Protein AF-A0A6V3JCJ3-F1 (afdb_monomer_lite)

Organism: NCBI:txid91324

InterPro domains:
  IPR029058 Alpha/Beta hydrolase fold [SSF53474] (227-313)

Foldseek 3Di:
DDPPPPPPPPPPPDPPVVVVLVVLVVQCVVPDPVSVVLSVVQVVVVCCCVPPPLVQVADQDFDDDDDLVRLVVLLVLLLVPDPALLVLLQLQKAFPCVVDDDPPPPPPPDRDTDDSLLDALVQSLQQSCCVRRVWGQDPPDPLVCSVVGVDDSVSSVVSQLVSLCSNPVVDVVSHGHHDDRPRMHGNRPSPDPPPDDDDGPVVVVVLVVLVVVVVVVVVVVQWDWDDDDPWTKIKHAAPAPDDADAEEEEAEDPDSFCSVCSVVVVVVCVVVPSRHMYIRIGQPNPPPPPDDDDHDDVVVVLVRVCVVCVVVVHNDHHYDYDDPPSSPPSSNVSD

Structure (mmCIF, N/CA/C/O backbone):
data_AF-A0A6V3JCJ3-F1
#
_entry.id   AF-A0A6V3JCJ3-F1
#
loop_
_atom_site.group_PDB
_atom_site.id
_atom_site.type_symbol
_atom_site.label_atom_id
_atom_site.label_alt_id
_atom_site.label_comp_id
_atom_site.label_asym_id
_atom_site.label_entity_id
_atom_site.label_seq_id
_atom_site.pdbx_PDB_ins_code
_atom_site.Cartn_x
_atom_site.Cartn_y
_atom_site.Cartn_z
_atom_site.occupancy
_atom_site.B_iso_or_equiv
_atom_site.auth_seq_id
_atom_site.auth_comp_id
_atom_site.auth_asym_id
_atom_site.auth_atom_id
_atom_site.pdbx_PDB_model_num
ATOM 1 N N . LEU A 1 1 ? 8.806 4.696 -39.018 1.00 34.97 1 LEU A N 1
ATOM 2 C CA . LEU A 1 1 ? 8.122 5.947 -38.612 1.00 34.97 1 LEU A CA 1
ATOM 3 C C . LEU A 1 1 ? 6.651 5.896 -39.038 1.00 34.97 1 LEU A C 1
ATOM 5 O O . LEU A 1 1 ? 6.299 6.375 -40.103 1.00 34.97 1 LEU A O 1
ATOM 9 N N . ARG A 1 2 ? 5.792 5.256 -38.237 1.00 26.94 2 ARG A N 1
ATOM 10 C CA . ARG A 1 2 ? 4.333 5.443 -38.285 1.00 26.94 2 ARG A CA 1
ATOM 11 C C . ARG A 1 2 ? 3.954 6.018 -36.928 1.00 26.94 2 ARG A C 1
ATOM 13 O O . ARG A 1 2 ? 3.918 5.296 -35.936 1.00 26.94 2 ARG A O 1
ATOM 20 N N . THR A 1 3 ? 3.778 7.329 -36.868 1.00 33.72 3 THR A N 1
ATOM 21 C CA . THR A 1 3 ? 3.211 8.028 -35.715 1.00 33.72 3 THR A CA 1
ATOM 22 C C . THR A 1 3 ? 1.721 7.708 -35.672 1.00 33.72 3 THR A C 1
ATOM 24 O O . THR A 1 3 ? 0.886 8.426 -36.214 1.00 33.72 3 THR A O 1
ATOM 27 N N . GLY A 1 4 ? 1.388 6.556 -35.086 1.00 33.00 4 GLY A N 1
ATOM 28 C CA . GLY A 1 4 ? 0.012 6.211 -34.764 1.00 33.00 4 GLY A CA 1
ATOM 29 C C . GLY A 1 4 ? -0.544 7.266 -33.816 1.00 33.00 4 GLY A C 1
ATOM 30 O O . GLY A 1 4 ? -0.103 7.367 -32.673 1.00 33.00 4 GLY A O 1
ATOM 31 N N . ASN A 1 5 ? -1.477 8.073 -34.320 1.00 33.22 5 ASN A N 1
ATOM 32 C CA . ASN A 1 5 ? -2.308 8.969 -33.531 1.00 33.22 5 ASN A CA 1
ATOM 33 C C . ASN A 1 5 ? -3.108 8.131 -32.529 1.00 33.22 5 ASN A C 1
ATOM 35 O O . ASN A 1 5 ? -4.215 7.680 -32.820 1.00 33.22 5 ASN A O 1
ATOM 39 N N . VAL A 1 6 ? -2.548 7.929 -31.337 1.00 35.03 6 VAL A N 1
ATOM 40 C CA . VAL A 1 6 ? -3.322 7.520 -30.170 1.00 35.03 6 VAL A CA 1
ATOM 41 C C . VAL A 1 6 ? -4.271 8.679 -29.892 1.00 35.03 6 VAL A C 1
ATOM 43 O O . VAL A 1 6 ? -3.875 9.707 -29.337 1.00 35.03 6 VAL A O 1
ATOM 46 N N . LYS A 1 7 ? -5.521 8.550 -30.347 1.00 33.06 7 LYS A N 1
ATOM 47 C CA . LYS A 1 7 ? -6.620 9.409 -29.910 1.00 33.06 7 LYS A CA 1
ATOM 48 C C . LYS A 1 7 ? -6.641 9.322 -28.387 1.00 33.06 7 LYS A C 1
ATOM 50 O O . LYS A 1 7 ? -7.119 8.335 -27.837 1.00 33.06 7 LYS A O 1
ATOM 55 N N . ARG A 1 8 ? -6.114 10.344 -27.702 1.00 34.94 8 ARG A N 1
ATOM 56 C CA . ARG A 1 8 ? -6.437 10.564 -26.292 1.00 34.94 8 ARG A CA 1
ATOM 57 C C . ARG A 1 8 ? -7.950 10.646 -26.244 1.00 34.94 8 ARG A C 1
ATOM 59 O O . ARG A 1 8 ? -8.527 11.597 -26.770 1.00 34.94 8 ARG A O 1
ATOM 66 N N . VAL A 1 9 ? -8.579 9.626 -25.676 1.00 37.00 9 VAL A N 1
ATOM 67 C CA . VAL A 1 9 ? -9.976 9.704 -25.279 1.00 37.00 9 VAL A CA 1
ATOM 68 C C . VAL A 1 9 ? -10.043 10.930 -24.375 1.00 37.00 9 VAL A C 1
ATOM 70 O O . VAL A 1 9 ? -9.367 10.983 -23.345 1.00 37.00 9 VAL A O 1
ATOM 73 N N . GLY A 1 10 ? -10.724 11.977 -24.849 1.00 34.88 10 GLY A N 1
ATOM 74 C CA . GLY A 1 10 ? -10.905 13.204 -24.084 1.00 34.88 10 GLY A CA 1
ATOM 75 C C . GLY A 1 10 ? -11.466 12.858 -22.704 1.00 34.88 10 GLY A C 1
ATOM 76 O O . GLY A 1 10 ? -12.114 11.816 -22.573 1.00 34.88 10 GLY A O 1
ATOM 77 N N . PRO A 1 11 ? -11.196 13.677 -21.671 1.00 36.69 11 PRO A N 1
ATOM 78 C CA . PRO A 1 11 ? -11.687 13.409 -20.327 1.00 36.69 11 PRO A CA 1
ATOM 79 C C . PRO A 1 11 ? -13.178 13.107 -20.420 1.00 36.69 11 PRO A C 1
ATOM 81 O O . PRO A 1 11 ? -13.951 13.955 -20.865 1.00 36.69 11 PRO A O 1
ATOM 84 N N . MET A 1 12 ? -13.552 11.872 -20.071 1.00 37.59 12 MET A N 1
ATOM 85 C CA . MET A 1 12 ? -14.943 11.457 -19.956 1.00 37.59 12 MET A CA 1
ATOM 86 C C . MET A 1 12 ? -15.622 12.542 -19.134 1.00 37.59 12 MET A C 1
ATOM 88 O O . MET A 1 12 ? -15.207 12.786 -17.997 1.00 37.59 12 MET A O 1
ATOM 92 N N . HIS A 1 13 ? -16.549 13.267 -19.763 1.00 43.16 13 HIS A N 1
ATOM 93 C CA . HIS A 1 13 ? -17.197 14.418 -19.163 1.00 43.16 13 HIS A CA 1
ATOM 94 C C . HIS A 1 13 ? -17.680 14.002 -17.777 1.00 43.16 13 HIS A C 1
ATOM 96 O O . HIS A 1 13 ? -18.565 13.157 -17.646 1.00 43.16 13 HIS A O 1
ATOM 102 N N . SER A 1 14 ? -17.052 14.563 -16.740 1.00 47.06 14 SER A N 1
ATOM 103 C CA . SER A 1 14 ? -17.620 14.578 -15.402 1.00 47.06 14 SER A CA 1
ATOM 104 C C . SER A 1 14 ? -19.078 14.953 -15.577 1.00 47.06 14 SER A C 1
ATOM 106 O O . SER A 1 14 ? -19.330 15.985 -16.206 1.00 47.06 14 SER A O 1
ATOM 108 N N . VAL A 1 15 ? -20.001 14.117 -15.093 1.00 48.50 15 VAL A N 1
ATOM 109 C CA . VAL A 1 15 ? -21.431 14.439 -15.070 1.00 48.50 15 VAL A CA 1
ATOM 110 C C . VAL A 1 15 ? -21.521 15.894 -14.613 1.00 48.50 15 VAL A C 1
ATOM 112 O O . VAL A 1 15 ? -21.073 16.185 -13.498 1.00 48.50 15 VAL A O 1
ATOM 115 N N . PRO A 1 16 ? -21.929 16.831 -15.490 1.00 50.38 16 PRO A N 1
ATOM 116 C CA . PRO A 1 16 ? -21.822 18.244 -15.182 1.00 50.38 16 PRO A CA 1
ATOM 117 C C . PRO A 1 16 ? -22.611 18.457 -13.899 1.00 50.38 16 PRO A C 1
ATOM 119 O O . PRO A 1 16 ? -23.708 17.908 -13.774 1.00 50.38 16 PRO A O 1
ATOM 122 N N . GLY A 1 17 ? -22.053 19.195 -12.933 1.00 55.28 17 GLY A N 1
ATOM 123 C CA . GLY A 1 17 ? -22.662 19.391 -11.608 1.00 55.28 17 GLY A CA 1
ATOM 124 C C . GLY A 1 17 ? -24.137 19.822 -11.662 1.00 55.28 17 GLY A C 1
ATOM 125 O O . GLY A 1 17 ? -24.890 19.561 -10.732 1.00 55.28 17 GLY A O 1
ATOM 126 N N . CYS A 1 18 ? -24.571 20.365 -12.803 1.00 53.09 18 CYS A N 1
ATOM 127 C CA . CYS A 1 18 ? -25.961 20.635 -13.163 1.00 53.09 18 CYS A CA 1
ATOM 128 C C . CYS A 1 18 ? -26.896 19.413 -13.036 1.00 53.09 18 CYS A C 1
ATOM 130 O O . CYS A 1 18 ? -28.026 19.561 -12.589 1.00 53.09 18 CYS A O 1
ATOM 132 N N . THR A 1 19 ? -26.443 18.202 -13.367 1.00 59.94 19 THR A N 1
ATOM 133 C CA . THR A 1 19 ? -27.264 16.974 -13.309 1.00 59.94 19 THR A CA 1
ATOM 134 C C . THR A 1 19 ? -27.490 16.505 -11.869 1.00 59.94 19 THR A C 1
ATOM 136 O O . THR A 1 19 ? -28.583 16.066 -11.526 1.00 59.94 19 THR A O 1
ATOM 139 N N . LEU A 1 20 ? -26.475 16.646 -11.005 1.00 62.09 20 LEU A N 1
ATOM 140 C CA . LEU A 1 20 ? -26.593 16.355 -9.570 1.00 62.09 20 LEU A CA 1
ATOM 141 C C . LEU A 1 20 ? -27.458 17.402 -8.860 1.00 62.09 20 LEU A C 1
ATOM 143 O O . LEU A 1 20 ? -28.283 17.039 -8.029 1.00 62.09 20 LEU A O 1
ATOM 147 N N . ALA A 1 21 ? -27.322 18.679 -9.230 1.00 65.69 21 ALA A N 1
ATOM 148 C CA . ALA A 1 21 ? -28.168 19.751 -8.713 1.00 65.69 21 ALA A CA 1
ATOM 149 C C . ALA A 1 21 ? -29.646 19.555 -9.095 1.00 65.69 21 ALA A C 1
ATOM 151 O O . ALA A 1 21 ? -30.524 19.734 -8.254 1.00 65.69 21 ALA A O 1
ATOM 152 N N . LEU A 1 22 ? -29.925 19.123 -10.331 1.00 66.75 22 LEU A N 1
ATOM 153 C CA . LEU A 1 22 ? -31.286 18.851 -10.796 1.00 66.75 22 LEU A CA 1
ATOM 154 C C . LEU A 1 22 ? -31.906 17.638 -10.082 1.00 66.75 22 LEU A C 1
ATOM 156 O O . LEU A 1 22 ? -33.050 17.707 -9.642 1.00 66.75 22 LEU A O 1
ATOM 160 N N . LEU A 1 23 ? -31.148 16.548 -9.903 1.00 67.06 23 LEU A N 1
ATOM 161 C CA . LEU A 1 23 ? -31.620 15.360 -9.183 1.00 67.06 23 LEU A CA 1
ATOM 162 C C . LEU A 1 23 ? -31.877 15.661 -7.696 1.00 67.06 23 LEU A C 1
ATOM 164 O O . LEU A 1 23 ? -32.895 15.244 -7.149 1.00 67.06 23 LEU A O 1
ATOM 168 N N . ALA A 1 24 ? -30.988 16.430 -7.060 1.00 63.06 24 ALA A N 1
ATOM 169 C CA . ALA A 1 24 ? -31.157 16.898 -5.688 1.00 63.06 24 ALA A CA 1
ATOM 170 C C . ALA A 1 24 ? -32.413 17.775 -5.544 1.00 63.06 24 ALA A C 1
ATOM 172 O O . ALA A 1 24 ? -33.202 17.579 -4.626 1.00 63.06 24 ALA A O 1
ATOM 173 N N . PHE A 1 25 ? -32.659 18.687 -6.488 1.00 65.94 25 PHE A N 1
ATOM 174 C CA . PHE A 1 25 ? -33.854 19.532 -6.481 1.00 65.94 25 PHE A CA 1
ATOM 175 C C . PHE A 1 25 ? -35.153 18.717 -6.610 1.00 65.94 25 PHE A C 1
ATOM 177 O O . PHE A 1 25 ? -36.104 18.949 -5.865 1.00 65.94 25 PHE A O 1
ATOM 184 N N . VAL A 1 26 ? -35.180 17.714 -7.495 1.00 67.19 26 VAL A N 1
ATOM 185 C CA . VAL A 1 26 ? -36.343 16.826 -7.681 1.00 67.19 26 VAL A CA 1
ATOM 186 C C . VAL A 1 26 ? -36.594 15.954 -6.442 1.00 67.19 26 VAL A C 1
ATOM 188 O O . VAL A 1 26 ? -37.739 15.806 -6.018 1.00 67.19 26 VAL A O 1
ATOM 191 N N . LEU A 1 27 ? -35.541 15.425 -5.809 1.00 61.97 27 LEU A N 1
ATOM 192 C CA . LEU A 1 27 ? -35.657 14.637 -4.574 1.00 61.97 27 LEU A CA 1
ATOM 193 C C . LEU A 1 27 ? -36.062 15.496 -3.365 1.00 61.97 27 LEU A C 1
ATOM 195 O O . LEU A 1 27 ? -36.870 15.064 -2.545 1.00 61.97 27 LEU A O 1
ATOM 199 N N . ALA A 1 28 ? -35.561 16.730 -3.268 1.00 61.31 28 ALA A N 1
ATOM 200 C CA . ALA A 1 28 ? -35.966 17.681 -2.236 1.00 61.31 28 ALA A CA 1
ATOM 201 C C . ALA A 1 28 ? -37.450 18.058 -2.353 1.00 61.31 28 ALA A C 1
ATOM 203 O O . ALA A 1 28 ? -38.148 18.107 -1.341 1.00 61.31 28 ALA A O 1
ATOM 204 N N . ALA A 1 29 ? -37.947 18.258 -3.578 1.00 64.69 29 ALA A N 1
ATOM 205 C CA . ALA A 1 29 ? -39.358 18.540 -3.830 1.00 64.69 29 ALA A CA 1
ATOM 206 C C . ALA A 1 29 ? -40.276 17.361 -3.450 1.00 64.69 29 ALA A C 1
ATOM 208 O O . ALA A 1 29 ? -41.386 17.581 -2.972 1.00 64.69 29 ALA A O 1
ATOM 209 N N . ALA A 1 30 ? -39.809 16.119 -3.607 1.00 67.44 30 ALA A N 1
ATOM 210 C CA . ALA A 1 30 ? -40.578 14.917 -3.280 1.00 67.44 30 ALA A CA 1
ATOM 211 C C . ALA A 1 30 ? -40.546 14.529 -1.785 1.00 67.44 30 ALA A C 1
ATOM 213 O O . ALA A 1 30 ? -41.486 13.906 -1.297 1.00 67.44 30 ALA A O 1
ATOM 214 N N . CYS A 1 31 ? -39.487 14.882 -1.045 1.00 76.00 31 CYS A N 1
ATOM 215 C CA . CYS A 1 31 ? -39.257 14.418 0.334 1.00 76.00 31 CYS A CA 1
ATOM 216 C C . CYS A 1 31 ? -39.467 15.492 1.422 1.00 76.00 31 CYS A C 1
ATOM 218 O O . CYS A 1 31 ? -39.126 15.268 2.588 1.00 76.00 31 CYS A O 1
ATOM 220 N N . GLY A 1 32 ? -40.004 16.663 1.069 1.00 84.75 32 GLY A N 1
ATOM 221 C CA . GLY A 1 32 ? -40.251 17.754 2.014 1.00 84.75 32 GLY A CA 1
ATOM 222 C C . GLY A 1 32 ? -38.970 18.309 2.656 1.00 84.75 32 GLY A C 1
ATOM 223 O O . GLY A 1 32 ? -37.884 18.276 2.075 1.00 84.75 32 GLY A O 1
ATOM 224 N N . GLN A 1 33 ? -39.081 18.827 3.884 1.00 84.50 33 GLN A N 1
ATOM 225 C CA . GLN A 1 33 ? -37.979 19.520 4.574 1.00 84.50 33 GLN A CA 1
ATOM 226 C C . GLN A 1 33 ? -36.733 18.638 4.786 1.00 84.50 33 GLN A C 1
ATOM 228 O O . GLN A 1 33 ? -35.607 19.125 4.680 1.00 84.50 33 GLN A O 1
ATOM 233 N N . ALA A 1 34 ? -36.914 17.337 5.032 1.00 81.38 34 ALA A N 1
ATOM 234 C CA . ALA A 1 34 ? -35.807 16.401 5.228 1.00 81.38 34 ALA A CA 1
ATOM 235 C C . ALA A 1 34 ? -35.000 16.173 3.936 1.00 81.38 34 ALA A C 1
ATOM 237 O O . ALA A 1 34 ? -33.768 16.146 3.971 1.00 81.38 34 ALA A O 1
ATOM 238 N N . GLY A 1 35 ? -35.678 16.067 2.788 1.00 82.81 35 GLY A N 1
ATOM 239 C CA . GLY A 1 35 ? -35.020 15.958 1.484 1.00 82.81 35 GLY A CA 1
ATOM 240 C C . GLY A 1 35 ? -34.206 17.202 1.141 1.00 82.81 35 GLY A C 1
ATOM 241 O O . GLY A 1 35 ? -33.054 17.093 0.720 1.00 82.81 35 GLY A O 1
ATOM 242 N N . ALA A 1 36 ? -34.775 18.385 1.390 1.00 85.06 36 ALA A N 1
ATOM 243 C CA . ALA A 1 36 ? -34.080 19.656 1.201 1.00 85.06 36 ALA A CA 1
ATOM 244 C C . ALA A 1 36 ? -32.810 19.757 2.064 1.00 85.06 36 ALA A C 1
ATOM 246 O O . ALA A 1 36 ? -31.760 20.158 1.561 1.00 85.06 36 ALA A O 1
ATOM 247 N N . LEU A 1 37 ? -32.874 19.328 3.330 1.00 87.12 37 LEU A N 1
ATOM 248 C CA . LEU A 1 37 ? -31.716 19.311 4.225 1.00 87.12 37 LEU A CA 1
ATOM 249 C C . LEU A 1 37 ? -30.609 18.374 3.721 1.00 87.12 37 LEU A C 1
ATOM 251 O O . LEU A 1 37 ? -29.450 18.779 3.670 1.00 87.12 37 LEU A O 1
ATOM 255 N N . LEU A 1 38 ? -30.946 17.148 3.309 1.00 85.94 38 LEU A N 1
ATOM 256 C CA . LEU A 1 38 ? -29.962 16.202 2.767 1.00 85.94 38 LEU A CA 1
ATOM 257 C C . LEU A 1 38 ? -29.284 16.743 1.504 1.00 85.94 38 LEU A C 1
ATOM 259 O O . LEU A 1 38 ? -28.068 16.625 1.359 1.00 85.94 38 LEU A O 1
ATOM 263 N N . CYS A 1 39 ? -30.048 17.391 0.624 1.00 87.19 39 CYS A N 1
ATOM 264 C CA . CYS A 1 39 ? -29.504 18.029 -0.572 1.00 87.19 39 CYS A CA 1
ATOM 265 C C . CYS A 1 39 ? -28.572 19.194 -0.223 1.00 87.19 39 CYS A C 1
ATOM 267 O O . CYS A 1 39 ? -27.498 19.315 -0.809 1.00 87.19 39 CYS A O 1
ATOM 269 N N . ALA A 1 40 ? -28.939 20.021 0.759 1.00 90.06 40 ALA A N 1
ATOM 270 C CA . ALA A 1 40 ? -28.085 21.103 1.239 1.00 90.06 40 ALA A CA 1
ATOM 271 C C . ALA A 1 40 ? -26.769 20.574 1.836 1.00 90.06 40 ALA A C 1
ATOM 273 O O . ALA A 1 40 ? -25.703 21.110 1.534 1.00 90.06 40 ALA A O 1
ATOM 274 N N . VAL A 1 41 ? -26.822 19.494 2.625 1.00 90.12 41 VAL A N 1
ATOM 275 C CA . VAL A 1 41 ? -25.631 18.835 3.189 1.00 90.12 41 VAL A CA 1
ATOM 276 C C . VAL A 1 41 ? -24.735 18.273 2.085 1.00 90.12 41 VAL A C 1
ATOM 278 O O . VAL A 1 41 ? -23.526 18.499 2.110 1.00 90.12 41 VAL A O 1
ATOM 281 N N . GLU A 1 42 ? -25.305 17.592 1.090 1.00 90.50 42 GLU A N 1
ATOM 282 C CA . GLU A 1 42 ? -24.559 17.047 -0.050 1.00 90.50 42 GLU A CA 1
ATOM 283 C C . GLU A 1 42 ? -23.881 18.157 -0.868 1.00 90.50 42 GLU A C 1
ATOM 285 O O . GLU A 1 42 ? -22.703 18.046 -1.212 1.00 90.50 42 GLU A O 1
ATOM 290 N N . LEU A 1 43 ? -24.587 19.261 -1.134 1.00 91.44 43 LEU A N 1
ATOM 291 C CA . LEU A 1 43 ? -24.031 20.419 -1.841 1.00 91.44 43 LEU A CA 1
ATOM 292 C C . LEU A 1 43 ? -22.908 21.091 -1.043 1.00 91.44 43 LEU A C 1
ATOM 294 O O . LEU A 1 43 ? -21.864 21.418 -1.612 1.00 91.44 43 LEU A O 1
ATOM 298 N N . ALA A 1 44 ? -23.082 21.259 0.270 1.00 92.38 44 ALA A N 1
ATOM 299 C CA . ALA A 1 44 ? -22.042 21.794 1.146 1.00 92.38 44 ALA A CA 1
ATOM 300 C C . ALA A 1 44 ? -20.808 20.877 1.171 1.00 92.38 44 ALA A C 1
ATOM 302 O O . ALA A 1 44 ? -19.672 21.350 1.069 1.00 92.38 44 ALA A O 1
ATOM 303 N N . TYR A 1 45 ? -21.023 19.561 1.236 1.00 89.75 45 TYR A N 1
ATOM 304 C CA . TYR A 1 45 ? -19.962 18.563 1.168 1.00 89.75 45 TYR A CA 1
ATOM 305 C C . TYR A 1 45 ? -19.223 18.610 -0.178 1.00 89.75 45 TYR A C 1
ATOM 307 O O . TYR A 1 45 ? -17.990 18.587 -0.202 1.00 89.75 45 TYR A O 1
ATOM 315 N N . ALA A 1 46 ? -19.948 18.746 -1.292 1.00 89.00 46 ALA A N 1
ATOM 316 C CA . ALA A 1 46 ? -19.373 18.900 -2.628 1.00 89.00 46 ALA A CA 1
ATOM 317 C C . ALA A 1 46 ? -18.514 20.151 -2.741 1.00 89.00 46 ALA A C 1
ATOM 319 O O . ALA A 1 46 ? -17.356 20.062 -3.162 1.00 89.00 46 ALA A O 1
ATOM 320 N N . ALA A 1 47 ? -19.033 21.295 -2.298 1.00 91.19 47 ALA A N 1
ATOM 321 C CA . ALA A 1 47 ? -18.281 22.540 -2.274 1.00 91.19 47 ALA A CA 1
ATOM 322 C C . ALA A 1 47 ? -16.989 22.392 -1.453 1.00 91.19 47 ALA A C 1
ATOM 324 O O . ALA A 1 47 ? -15.903 22.689 -1.955 1.00 91.19 47 ALA A O 1
ATOM 325 N N . TYR A 1 48 ? -17.077 21.844 -0.237 1.00 90.19 48 TYR A N 1
ATOM 326 C CA . TYR A 1 48 ? -15.914 21.583 0.613 1.00 90.19 48 TYR A CA 1
ATOM 327 C C . TYR A 1 48 ? -14.893 20.653 -0.060 1.00 90.19 48 TYR A C 1
ATOM 329 O O . TYR A 1 48 ? -13.693 20.937 -0.071 1.00 90.19 48 TYR A O 1
ATOM 337 N N . TYR A 1 49 ? -15.340 19.545 -0.650 1.00 86.56 49 TYR A N 1
ATOM 338 C CA . TYR A 1 49 ? -14.445 18.587 -1.288 1.00 86.56 49 TYR A CA 1
ATOM 339 C C . TYR A 1 49 ? -13.706 19.196 -2.475 1.00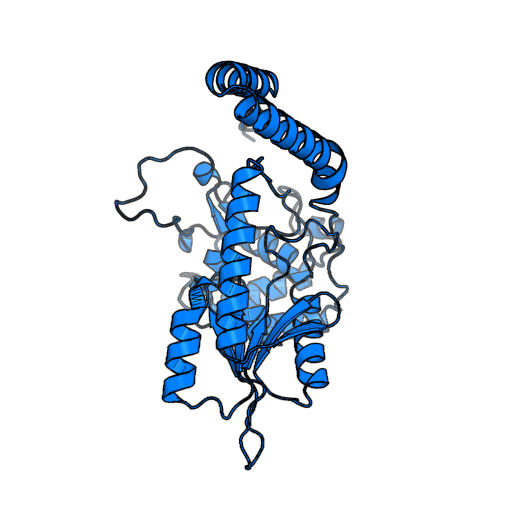 86.56 49 TYR A C 1
ATOM 341 O O . TYR A 1 49 ? -12.486 19.068 -2.555 1.00 86.56 49 TYR A O 1
ATOM 349 N N . PHE A 1 50 ? -14.413 19.859 -3.392 1.00 86.94 50 PHE A N 1
ATOM 350 C CA . PHE A 1 50 ? -13.787 20.414 -4.589 1.00 86.94 50 PHE A CA 1
ATOM 351 C C . PHE A 1 50 ? -12.909 21.628 -4.278 1.00 86.94 50 PHE A C 1
ATOM 353 O O . PHE A 1 50 ? -11.848 21.755 -4.889 1.00 86.94 50 PHE A O 1
ATOM 360 N N . ALA A 1 51 ? -13.297 22.470 -3.316 1.00 89.12 51 ALA A N 1
ATOM 361 C CA . ALA A 1 51 ? -12.532 23.660 -2.951 1.00 89.12 51 ALA A CA 1
ATOM 362 C C . ALA A 1 51 ? -11.330 23.348 -2.043 1.00 89.12 51 ALA A C 1
ATOM 364 O O . ALA A 1 51 ? -10.238 23.864 -2.269 1.00 89.12 51 ALA A O 1
ATOM 365 N N . ALA A 1 52 ? -11.503 22.501 -1.023 1.00 86.12 52 ALA A N 1
ATOM 366 C CA . ALA A 1 52 ? -10.488 22.292 0.012 1.00 86.12 52 ALA A CA 1
ATOM 367 C C . ALA A 1 52 ? -9.768 20.941 -0.089 1.00 86.12 52 ALA A C 1
ATOM 369 O O . ALA A 1 52 ? -8.568 20.869 0.184 1.00 86.12 52 ALA A O 1
ATOM 370 N N . LYS A 1 53 ? -10.475 19.859 -0.454 1.00 81.25 53 LYS A N 1
ATOM 371 C CA . LYS A 1 53 ? -9.915 18.496 -0.402 1.00 81.25 53 LYS A CA 1
ATOM 372 C C . LYS A 1 53 ? -9.189 18.121 -1.688 1.00 81.25 53 LYS A C 1
ATOM 374 O O . LYS A 1 53 ? -8.025 17.743 -1.625 1.00 81.25 53 LYS A O 1
ATOM 379 N N . LYS A 1 54 ? -9.838 18.252 -2.848 1.00 81.88 54 LYS A N 1
ATOM 380 C CA . LYS A 1 54 ? -9.319 17.812 -4.152 1.00 81.88 54 LYS A CA 1
ATOM 381 C C . LYS A 1 54 ? -7.917 18.354 -4.472 1.00 81.88 54 LYS A C 1
ATOM 383 O O . LYS A 1 54 ? -7.088 17.545 -4.884 1.00 81.88 54 LYS A O 1
ATOM 388 N N . PRO A 1 55 ? -7.585 19.636 -4.218 1.00 81.44 55 PRO A N 1
ATOM 389 C CA . PRO A 1 55 ? -6.231 20.147 -4.459 1.00 81.44 55 PRO A CA 1
ATOM 390 C C . PRO A 1 55 ? -5.144 19.493 -3.588 1.00 81.44 55 PRO A C 1
ATOM 392 O O . PRO A 1 55 ? -3.971 19.532 -3.937 1.00 81.44 55 PRO A O 1
ATOM 395 N N . ARG A 1 56 ? -5.520 18.880 -2.457 1.00 77.94 56 ARG A N 1
ATOM 396 C CA . ARG A 1 56 ? -4.605 18.241 -1.496 1.00 77.94 56 ARG A CA 1
ATOM 397 C C . ARG A 1 56 ? -4.456 16.734 -1.700 1.00 77.94 56 ARG A C 1
ATOM 399 O O . ARG A 1 56 ? -3.682 16.117 -0.980 1.00 77.94 56 ARG A O 1
ATOM 406 N N . ILE A 1 57 ? -5.206 16.131 -2.626 1.00 72.06 57 ILE A N 1
ATOM 407 C CA . ILE A 1 57 ? -5.285 14.667 -2.764 1.00 72.06 57 ILE A CA 1
ATOM 408 C C . ILE A 1 57 ? -3.964 14.048 -3.242 1.00 72.06 57 ILE A C 1
ATOM 410 O O . ILE A 1 57 ? -3.759 12.858 -3.019 1.00 72.06 57 ILE A O 1
ATOM 414 N N . GLN A 1 58 ? -3.031 14.818 -3.816 1.00 67.62 58 GLN A N 1
ATOM 415 C CA . GLN A 1 58 ? -1.734 14.255 -4.192 1.00 67.62 58 GLN A CA 1
ATOM 416 C C . GLN A 1 58 ? -0.611 15.284 -4.405 1.00 67.62 58 GLN A C 1
ATOM 418 O O . GLN A 1 58 ? -0.205 15.546 -5.538 1.00 67.62 58 GLN A O 1
ATOM 423 N N . PRO A 1 59 ? -0.035 15.853 -3.338 1.00 67.69 59 PRO A N 1
ATOM 424 C CA . PRO A 1 59 ? 1.312 16.386 -3.442 1.00 67.69 59 PRO A CA 1
ATOM 425 C C . PRO A 1 59 ? 2.256 15.238 -3.829 1.00 67.69 59 PRO A C 1
ATOM 427 O O . PRO A 1 59 ? 2.315 14.217 -3.143 1.00 67.69 59 PRO A O 1
ATOM 430 N N . VAL A 1 60 ? 2.981 15.385 -4.939 1.00 68.25 60 VAL A N 1
ATOM 431 C CA . VAL A 1 60 ? 4.044 14.440 -5.301 1.00 68.25 60 VAL A CA 1
ATOM 432 C C . VAL A 1 60 ? 5.116 14.544 -4.222 1.00 68.25 60 VAL A C 1
ATOM 434 O O . VAL A 1 60 ? 5.754 15.588 -4.079 1.00 68.25 60 VAL A O 1
ATOM 437 N N . ARG A 1 61 ? 5.293 13.484 -3.428 1.00 69.25 61 ARG A N 1
ATOM 438 C CA . ARG A 1 61 ? 6.409 13.420 -2.484 1.00 69.25 61 ARG A CA 1
ATOM 439 C C . ARG A 1 61 ? 7.690 13.090 -3.248 1.00 69.25 61 ARG A C 1
ATOM 441 O O . ARG A 1 61 ? 7.656 12.220 -4.121 1.00 69.25 61 ARG A O 1
ATOM 448 N N . PRO A 1 62 ? 8.816 13.744 -2.923 1.00 71.38 62 PRO A N 1
ATOM 449 C CA . PRO A 1 62 ? 10.100 13.294 -3.425 1.00 71.38 62 PRO A CA 1
ATOM 450 C C . PRO A 1 62 ? 10.348 11.868 -2.927 1.00 71.38 62 PRO A C 1
ATOM 452 O O . PRO A 1 62 ? 9.977 11.514 -1.804 1.00 71.38 62 PRO A O 1
ATOM 455 N N . ALA A 1 63 ? 10.965 11.047 -3.770 1.00 71.81 63 ALA A N 1
ATOM 456 C CA . ALA A 1 63 ? 11.408 9.730 -3.348 1.00 71.81 63 ALA A CA 1
ATOM 457 C C . ALA A 1 63 ? 12.399 9.853 -2.177 1.00 71.81 63 ALA A C 1
ATOM 459 O O . ALA A 1 63 ? 13.152 10.835 -2.125 1.00 71.81 63 ALA A O 1
ATOM 460 N N . PRO A 1 64 ? 12.441 8.870 -1.260 1.00 72.12 64 PRO A N 1
ATOM 461 C CA . PRO A 1 64 ? 13.492 8.807 -0.257 1.00 72.12 64 PRO A CA 1
ATOM 462 C C . PRO A 1 64 ? 14.866 8.886 -0.923 1.00 72.12 64 PRO A C 1
ATOM 464 O O . PRO A 1 64 ? 15.127 8.204 -1.916 1.00 72.12 64 PRO A O 1
ATOM 467 N N . GLN A 1 65 ? 15.751 9.718 -0.379 1.00 82.25 65 GLN A N 1
ATOM 468 C CA . GLN A 1 65 ? 17.132 9.758 -0.836 1.00 82.25 65 GLN A CA 1
ATOM 469 C C . GLN A 1 65 ? 17.865 8.549 -0.260 1.00 82.25 65 GLN A C 1
ATOM 471 O O . GLN A 1 65 ? 18.177 8.513 0.925 1.00 82.25 65 GLN A O 1
ATOM 476 N N . MET A 1 66 ? 18.091 7.546 -1.104 1.00 88.44 66 MET A N 1
ATOM 477 C CA . MET A 1 66 ? 18.934 6.393 -0.801 1.00 88.44 66 MET A CA 1
ATOM 478 C C . MET A 1 66 ? 20.232 6.494 -1.598 1.00 88.44 66 MET A C 1
ATOM 480 O O . MET A 1 66 ? 20.246 6.977 -2.735 1.00 88.44 66 MET A O 1
ATOM 484 N N . THR A 1 67 ? 21.325 6.003 -1.035 1.00 92.69 67 THR A N 1
ATOM 485 C CA . THR A 1 67 ? 22.561 5.753 -1.780 1.00 92.69 67 THR A CA 1
ATOM 486 C C . THR A 1 67 ? 22.391 4.544 -2.708 1.00 92.69 67 THR A C 1
ATOM 488 O O . THR A 1 67 ? 21.497 3.714 -2.522 1.00 92.69 67 THR A O 1
ATOM 491 N N . ALA A 1 68 ? 23.260 4.411 -3.714 1.00 92.44 68 ALA A N 1
ATOM 492 C CA . ALA A 1 68 ? 23.253 3.244 -4.604 1.00 92.44 68 ALA A CA 1
ATOM 493 C C . ALA A 1 68 ? 23.463 1.926 -3.833 1.00 92.44 68 ALA A C 1
ATOM 495 O O . ALA A 1 68 ? 22.813 0.920 -4.113 1.00 92.44 68 ALA A O 1
ATOM 496 N N . ALA A 1 69 ? 24.324 1.939 -2.809 1.00 94.69 69 ALA A N 1
ATOM 497 C CA . ALA A 1 69 ? 24.574 0.778 -1.958 1.00 94.69 69 ALA A CA 1
ATOM 498 C C . ALA A 1 69 ? 23.328 0.362 -1.158 1.00 94.69 69 ALA A C 1
ATOM 500 O O . ALA A 1 69 ? 22.988 -0.820 -1.126 1.00 94.69 69 ALA A O 1
ATOM 501 N N . GLU A 1 70 ? 22.620 1.322 -0.557 1.00 93.00 70 GLU A N 1
ATOM 502 C CA . GLU A 1 70 ? 21.386 1.051 0.190 1.00 93.00 70 GLU A CA 1
ATOM 503 C C . GLU A 1 70 ? 20.271 0.531 -0.722 1.00 93.00 70 GLU A C 1
ATOM 505 O O . GLU A 1 70 ? 19.580 -0.422 -0.356 1.00 93.00 70 GLU A O 1
ATOM 510 N N . ARG A 1 71 ? 20.105 1.112 -1.922 1.00 92.81 71 ARG A N 1
ATOM 511 C CA . ARG A 1 71 ? 19.135 0.619 -2.915 1.00 92.81 71 ARG A CA 1
ATOM 512 C C . ARG A 1 71 ? 19.444 -0.815 -3.326 1.00 92.81 71 ARG A C 1
ATOM 514 O O . ARG A 1 71 ? 18.547 -1.656 -3.341 1.00 92.81 71 ARG A O 1
ATOM 521 N N . TRP A 1 72 ? 20.711 -1.104 -3.616 1.00 95.50 72 TRP A N 1
ATOM 522 C CA . TRP A 1 72 ? 21.156 -2.441 -3.990 1.00 95.50 72 TRP A CA 1
ATOM 523 C C . TRP A 1 72 ? 20.900 -3.459 -2.879 1.00 95.50 72 TRP A C 1
ATOM 525 O O . TRP A 1 72 ? 20.438 -4.573 -3.135 1.00 95.50 72 TRP A O 1
ATOM 535 N N . ASP A 1 73 ? 21.171 -3.082 -1.632 1.00 95.06 73 ASP A N 1
ATOM 536 C CA . ASP A 1 73 ? 20.949 -3.960 -0.493 1.00 95.06 73 ASP A CA 1
ATOM 537 C C . ASP A 1 73 ? 19.461 -4.217 -0.217 1.00 95.06 73 ASP A C 1
ATOM 539 O O . ASP A 1 73 ? 19.064 -5.356 0.041 1.00 95.06 73 ASP A O 1
ATOM 543 N N . LEU A 1 74 ? 18.620 -3.186 -0.338 1.00 90.62 74 LEU A N 1
ATOM 544 C CA . LEU A 1 74 ? 17.165 -3.327 -0.277 1.00 90.62 74 LEU A CA 1
ATOM 545 C C . LEU A 1 74 ? 16.646 -4.249 -1.389 1.00 90.62 74 LEU A C 1
ATOM 547 O O . LEU A 1 74 ? 15.870 -5.163 -1.117 1.00 90.62 74 LEU A O 1
ATOM 551 N N . TRP A 1 75 ? 17.103 -4.046 -2.626 1.00 94.31 75 TRP A N 1
ATOM 552 C CA . TRP A 1 75 ? 16.689 -4.841 -3.779 1.00 94.31 75 TRP A CA 1
ATOM 553 C C . TRP A 1 75 ? 17.005 -6.327 -3.613 1.00 94.31 75 TRP A C 1
ATOM 555 O O . TRP A 1 75 ? 16.112 -7.160 -3.764 1.00 94.31 75 TRP A O 1
ATOM 565 N N . LYS A 1 76 ? 18.249 -6.670 -3.247 1.00 95.69 76 LYS A N 1
ATOM 566 C CA . LYS A 1 76 ? 18.648 -8.067 -3.007 1.00 95.69 76 LYS A CA 1
ATOM 567 C C . LYS A 1 76 ? 17.762 -8.727 -1.957 1.00 95.69 76 LYS A C 1
ATOM 569 O O . LYS A 1 76 ? 17.324 -9.854 -2.160 1.00 95.69 76 LYS A O 1
ATOM 574 N N . ARG A 1 77 ? 17.497 -8.028 -0.845 1.00 92.69 77 ARG A N 1
ATOM 575 C CA . ARG A 1 77 ? 16.621 -8.538 0.214 1.00 92.69 77 ARG A CA 1
ATOM 576 C C . ARG A 1 77 ? 15.216 -8.785 -0.318 1.00 92.69 77 ARG A C 1
ATOM 578 O O . ARG A 1 77 ? 14.711 -9.886 -0.131 1.00 92.69 77 ARG A O 1
ATOM 585 N N . CYS A 1 78 ? 14.638 -7.823 -1.039 1.00 91.06 78 CYS A N 1
ATOM 586 C CA . CYS A 1 78 ? 13.306 -7.967 -1.627 1.00 91.06 78 CYS A CA 1
ATOM 587 C C . CYS A 1 78 ? 13.223 -9.196 -2.534 1.00 91.06 78 CYS A C 1
ATOM 589 O O . CYS A 1 78 ? 12.360 -10.039 -2.327 1.00 91.06 78 CYS A O 1
ATOM 591 N N . ILE A 1 79 ? 14.143 -9.337 -3.492 1.00 94.25 79 ILE A N 1
ATOM 592 C CA . ILE A 1 79 ? 14.138 -10.467 -4.430 1.00 94.25 79 ILE A CA 1
ATOM 593 C C . ILE A 1 79 ? 14.360 -11.807 -3.715 1.00 94.25 79 ILE A C 1
ATOM 595 O O . ILE A 1 79 ? 13.692 -12.778 -4.053 1.00 94.25 79 ILE A O 1
ATOM 599 N N . ALA A 1 80 ? 15.223 -11.860 -2.696 1.00 93.62 80 ALA A N 1
ATOM 600 C CA . ALA A 1 80 ? 15.508 -13.090 -1.954 1.00 93.62 80 ALA A CA 1
ATOM 601 C C . ALA A 1 80 ? 14.316 -13.630 -1.139 1.00 93.62 80 ALA A C 1
ATOM 603 O O . ALA A 1 80 ? 14.263 -14.828 -0.877 1.00 93.62 80 ALA A O 1
ATOM 604 N N . HIS A 1 81 ? 13.368 -12.774 -0.740 1.00 91.44 81 HIS A N 1
ATOM 605 C CA . HIS A 1 81 ? 12.207 -13.168 0.076 1.00 91.44 81 HIS A CA 1
ATOM 606 C C . HIS A 1 81 ? 10.917 -13.338 -0.734 1.00 91.44 81 HIS A C 1
ATOM 608 O O . HIS A 1 81 ? 9.871 -13.682 -0.182 1.00 91.44 81 HIS A O 1
ATOM 614 N N . VAL A 1 82 ? 10.959 -13.085 -2.041 1.00 89.25 82 VAL A N 1
ATOM 615 C CA . VAL A 1 82 ? 9.801 -13.252 -2.916 1.00 89.25 82 VAL A CA 1
ATOM 616 C C . VAL A 1 82 ? 9.601 -14.745 -3.224 1.00 89.25 82 VAL A C 1
ATOM 618 O O . VAL A 1 82 ? 10.503 -15.363 -3.784 1.00 89.25 82 VAL A O 1
ATOM 621 N N . PRO A 1 83 ? 8.409 -15.329 -2.973 1.00 89.88 83 PRO A N 1
ATOM 622 C CA . PRO A 1 83 ? 8.154 -16.743 -3.275 1.00 89.88 83 PRO A CA 1
ATOM 623 C C . PRO A 1 83 ? 8.226 -17.086 -4.771 1.00 89.88 83 PRO A C 1
ATOM 625 O O . PRO A 1 83 ? 8.615 -18.186 -5.144 1.00 89.88 83 PRO A O 1
ATOM 628 N N . SER A 1 84 ? 7.822 -16.148 -5.633 1.00 92.25 84 SER A N 1
ATOM 629 C CA . SER A 1 84 ? 7.904 -16.266 -7.092 1.00 92.25 84 SER A CA 1
ATOM 630 C C . SER A 1 84 ? 8.285 -14.920 -7.693 1.00 92.25 84 SER A C 1
ATOM 632 O O . SER A 1 84 ? 7.475 -13.989 -7.711 1.00 92.25 84 SER A O 1
ATOM 634 N N . VAL A 1 85 ? 9.526 -14.812 -8.172 1.00 92.44 85 VAL A N 1
ATOM 635 C CA . VAL A 1 85 ? 10.033 -13.587 -8.809 1.00 92.44 85 VAL A CA 1
ATOM 636 C C . VAL A 1 85 ? 9.199 -13.247 -10.044 1.00 92.44 85 VAL A C 1
ATOM 638 O O . VAL A 1 85 ? 8.860 -12.085 -10.246 1.00 92.44 85 VAL A O 1
ATOM 641 N N . GLU A 1 86 ? 8.772 -14.260 -10.804 1.00 92.56 86 GLU A N 1
ATOM 642 C CA . GLU A 1 86 ? 7.876 -14.093 -11.951 1.00 92.56 86 GLU A CA 1
ATOM 643 C C . GLU A 1 86 ? 6.538 -13.464 -11.534 1.00 92.56 86 GLU A C 1
ATOM 645 O O . GLU A 1 86 ? 6.154 -12.409 -12.047 1.00 92.56 86 GLU A O 1
ATOM 650 N N . GLY A 1 87 ? 5.838 -14.074 -10.570 1.00 90.00 87 GLY A N 1
ATOM 651 C CA . GLY A 1 87 ? 4.544 -13.584 -10.095 1.00 90.00 87 GLY A CA 1
ATOM 652 C C . GLY A 1 87 ? 4.638 -12.188 -9.477 1.00 90.00 87 GLY A C 1
ATOM 653 O O . GLY A 1 87 ? 3.781 -11.337 -9.726 1.00 90.00 87 GLY A O 1
ATOM 654 N N . PHE A 1 88 ? 5.715 -11.926 -8.732 1.00 90.25 88 PHE A N 1
ATOM 655 C CA . PHE A 1 88 ? 6.009 -10.610 -8.175 1.00 90.25 88 PHE A CA 1
ATOM 656 C C . PHE A 1 88 ? 6.201 -9.564 -9.265 1.00 90.25 88 PHE A C 1
ATOM 658 O O . PHE A 1 88 ? 5.516 -8.547 -9.221 1.00 90.25 88 PHE A O 1
ATOM 665 N N . SER A 1 89 ? 7.063 -9.813 -10.257 1.00 92.19 89 SER A N 1
ATOM 666 C CA . SER A 1 89 ? 7.296 -8.874 -11.355 1.00 92.19 89 SER A CA 1
ATOM 667 C C . SER A 1 89 ? 6.008 -8.579 -12.119 1.00 92.19 89 SER A C 1
ATOM 669 O O . SER A 1 89 ? 5.686 -7.414 -12.319 1.00 92.19 89 SER A O 1
ATOM 671 N N . ARG A 1 90 ? 5.221 -9.602 -12.479 1.00 92.12 90 ARG A N 1
ATOM 672 C CA . ARG A 1 90 ? 3.973 -9.436 -13.252 1.00 92.12 90 ARG A CA 1
ATOM 673 C C . ARG A 1 90 ? 2.925 -8.586 -12.547 1.00 92.12 90 ARG A C 1
ATOM 675 O O . ARG A 1 90 ? 2.205 -7.847 -13.210 1.00 92.12 90 ARG A O 1
ATOM 682 N N . GLY A 1 91 ? 2.834 -8.672 -11.221 1.00 88.75 91 GLY A N 1
ATOM 683 C CA . GLY A 1 91 ? 1.822 -7.939 -10.459 1.00 88.75 91 GLY A CA 1
ATOM 684 C C . GLY A 1 91 ? 1.993 -6.412 -10.472 1.00 88.75 91 GLY A C 1
ATOM 685 O O . GLY A 1 91 ? 1.098 -5.698 -10.026 1.00 88.75 91 GLY A O 1
ATOM 686 N N . TRP A 1 92 ? 3.112 -5.904 -10.997 1.00 91.94 92 TRP A N 1
ATOM 687 C CA . TRP A 1 92 ? 3.388 -4.471 -11.142 1.00 91.94 92 TRP A CA 1
ATOM 688 C C . TRP A 1 92 ? 3.000 -3.882 -12.496 1.00 91.94 92 TRP A C 1
ATOM 690 O O . TRP A 1 92 ? 3.209 -2.691 -12.723 1.00 91.94 92 TRP A O 1
ATOM 700 N N . PHE A 1 93 ? 2.437 -4.691 -13.388 1.00 92.56 93 PHE A N 1
ATOM 701 C CA . PHE A 1 93 ? 2.069 -4.275 -14.733 1.00 92.56 93 PHE A CA 1
ATOM 702 C C . PHE A 1 93 ? 0.576 -4.490 -14.985 1.00 92.56 93 PHE A C 1
ATOM 704 O O . PHE A 1 93 ? -0.038 -5.402 -14.426 1.00 92.56 93 PHE A O 1
ATOM 711 N N . ARG A 1 94 ? -0.009 -3.659 -15.850 1.00 90.62 94 ARG A N 1
ATOM 712 C CA . ARG A 1 94 ? -1.376 -3.826 -16.371 1.00 90.62 94 ARG A CA 1
ATOM 713 C C . ARG A 1 94 ? -1.420 -3.557 -17.870 1.00 90.62 94 ARG A C 1
ATOM 715 O O . ARG A 1 94 ? -0.569 -2.826 -18.374 1.00 90.62 94 ARG A O 1
ATOM 722 N N . TYR A 1 95 ? -2.420 -4.098 -18.558 1.00 88.94 95 TYR A N 1
ATOM 723 C CA . TYR A 1 95 ? -2.695 -3.698 -19.936 1.00 88.94 95 TYR A CA 1
ATOM 724 C C . TYR A 1 95 ? -3.362 -2.314 -19.968 1.00 88.94 95 TYR A C 1
ATOM 726 O O . TYR A 1 95 ? -4.113 -1.956 -19.059 1.00 88.94 95 TYR A O 1
ATOM 734 N N . LEU A 1 96 ? -3.081 -1.519 -21.002 1.00 83.50 96 LEU A N 1
ATOM 735 C CA . LEU A 1 96 ? -3.662 -0.181 -21.176 1.00 83.50 96 LEU A CA 1
ATOM 736 C C . LEU A 1 96 ? -5.155 -0.216 -21.526 1.00 83.50 96 LEU A C 1
ATOM 738 O O . LEU A 1 96 ? -5.901 0.683 -21.139 1.00 83.50 96 LEU A O 1
ATOM 742 N N . GLU A 1 97 ? -5.598 -1.241 -22.256 1.00 72.75 97 GLU A N 1
ATOM 743 C CA . GLU A 1 97 ? -6.992 -1.367 -22.706 1.00 72.75 97 GLU A CA 1
ATOM 744 C C . GLU A 1 97 ? -7.966 -1.754 -21.577 1.00 72.75 97 GLU A C 1
ATOM 746 O O . GLU A 1 97 ? -9.172 -1.572 -21.729 1.00 72.75 97 GLU A O 1
ATOM 751 N N . ASP A 1 98 ? -7.463 -2.151 -20.401 1.00 59.19 98 ASP A N 1
ATOM 752 C CA . ASP A 1 98 ? -8.282 -2.468 -19.218 1.00 59.19 98 ASP A CA 1
ATOM 753 C C . ASP A 1 98 ? -9.091 -1.264 -18.677 1.00 59.19 98 ASP A C 1
ATOM 755 O O . ASP A 1 98 ? -9.985 -1.444 -17.847 1.00 59.19 98 ASP A O 1
ATOM 759 N N . ASP A 1 99 ? -8.824 -0.031 -19.133 1.00 52.38 99 ASP A N 1
ATOM 760 C CA . ASP A 1 99 ? -9.621 1.157 -18.779 1.00 52.38 99 ASP A CA 1
ATOM 761 C C . ASP A 1 99 ? -10.953 1.243 -19.566 1.00 52.38 99 ASP A C 1
ATOM 763 O O . ASP A 1 99 ? -11.835 2.029 -19.202 1.00 52.38 99 ASP A O 1
ATOM 767 N N . LEU A 1 100 ? -11.148 0.447 -20.627 1.00 48.00 100 LEU A N 1
ATOM 768 C CA . LEU A 1 100 ? -12.338 0.508 -21.478 1.00 48.00 100 LEU A CA 1
ATOM 769 C C . LEU A 1 100 ? -12.916 -0.881 -21.746 1.00 48.00 100 LEU A C 1
ATOM 771 O O . LEU A 1 100 ? -12.536 -1.535 -22.703 1.00 48.00 100 LEU A O 1
ATOM 775 N N . ARG A 1 101 ? -13.946 -1.242 -20.970 1.00 46.28 101 ARG A N 1
ATOM 776 C CA . ARG A 1 101 ? -15.023 -2.160 -21.382 1.00 46.28 101 ARG A CA 1
ATOM 777 C C . ARG A 1 101 ? -14.537 -3.396 -22.150 1.00 46.28 101 ARG A C 1
ATOM 779 O O . ARG A 1 101 ? -14.634 -3.424 -23.374 1.00 46.28 101 ARG A O 1
ATOM 786 N N . ASP A 1 102 ? -14.222 -4.476 -21.447 1.00 43.78 102 ASP A N 1
ATOM 787 C CA . ASP A 1 102 ? -14.482 -5.772 -22.060 1.00 43.78 102 ASP A CA 1
ATOM 788 C C . ASP A 1 102 ? -15.279 -6.688 -21.136 1.00 43.78 102 ASP A C 1
ATOM 790 O O . ASP A 1 102 ? -14.796 -7.293 -20.182 1.00 43.78 102 ASP A O 1
ATOM 794 N N . SER A 1 103 ? -16.543 -6.819 -21.518 1.00 44.81 103 SER A N 1
ATOM 795 C CA . SER A 1 103 ? -17.477 -7.931 -21.326 1.00 44.81 103 SER A CA 1
ATOM 796 C C . SER A 1 103 ? -16.916 -9.319 -21.710 1.00 44.81 103 SER A C 1
ATOM 798 O O . SER A 1 103 ? -17.681 -10.259 -21.893 1.00 44.81 103 SER A O 1
ATOM 800 N N . ARG A 1 104 ? -15.591 -9.452 -21.835 1.00 45.06 104 ARG A N 1
ATOM 801 C CA . ARG A 1 104 ? -14.825 -10.674 -22.100 1.00 45.06 104 ARG A CA 1
ATOM 802 C C . ARG A 1 104 ? -13.911 -11.060 -20.938 1.00 45.06 104 ARG A C 1
ATOM 804 O O . ARG A 1 104 ? -13.038 -11.907 -21.110 1.00 45.06 104 ARG A O 1
ATOM 811 N N . LEU A 1 105 ? -14.117 -10.492 -19.746 1.00 49.09 105 LEU A N 1
ATOM 812 C CA . LEU A 1 105 ? -13.639 -11.162 -18.540 1.00 49.09 105 LEU A CA 1
ATOM 813 C C . LEU A 1 105 ? -14.234 -12.580 -18.543 1.00 49.09 105 LEU A C 1
ATOM 815 O O . LEU A 1 105 ? -15.458 -12.700 -18.645 1.00 49.09 105 LEU A O 1
ATOM 819 N N . PRO A 1 106 ? -13.410 -13.641 -18.450 1.00 48.34 106 PRO A N 1
ATOM 820 C CA . PRO A 1 106 ? -13.918 -14.986 -18.222 1.00 48.34 106 PRO A CA 1
ATOM 821 C C . PRO A 1 106 ? -14.886 -14.930 -17.039 1.00 48.34 106 PRO A C 1
ATOM 823 O O . PRO A 1 106 ? -14.622 -14.187 -16.085 1.00 48.34 106 PRO A O 1
ATOM 826 N N . GLU A 1 107 ? -16.000 -15.664 -17.109 1.00 49.75 107 GLU A N 1
ATOM 827 C CA . GLU A 1 107 ? -16.965 -15.791 -16.011 1.00 49.75 107 GLU A CA 1
ATOM 828 C C . GLU A 1 107 ? -16.202 -16.105 -14.708 1.00 49.75 107 GLU A C 1
ATOM 830 O O . GLU A 1 107 ? -15.729 -17.217 -14.492 1.00 49.75 107 GLU A O 1
ATOM 835 N N . GLY A 1 108 ? -15.946 -15.079 -13.890 1.00 54.31 108 GLY A N 1
ATOM 836 C CA . GLY A 1 108 ? -14.922 -15.145 -12.841 1.00 54.31 108 GLY A CA 1
ATOM 837 C C . GLY A 1 108 ? -14.343 -13.797 -12.397 1.00 54.31 108 GLY A C 1
ATOM 838 O O . GLY A 1 108 ? -13.802 -13.709 -11.297 1.00 54.31 108 GLY A O 1
ATOM 839 N N . GLY A 1 109 ? -14.482 -12.726 -13.191 1.00 51.53 109 GLY A N 1
ATOM 840 C CA . GLY A 1 109 ? -14.315 -11.334 -12.723 1.00 51.53 109 GLY A CA 1
ATOM 841 C C . GLY A 1 109 ? -12.930 -10.965 -12.161 1.00 51.53 109 GLY A C 1
ATOM 842 O O . GLY A 1 109 ? -12.796 -9.992 -11.416 1.00 51.53 109 GLY A O 1
ATOM 843 N N . GLY A 1 110 ? -11.894 -11.745 -12.474 1.00 57.41 110 GLY A N 1
ATOM 844 C CA . GLY A 1 110 ? -10.522 -11.478 -12.052 1.00 57.41 110 GLY A CA 1
ATOM 845 C C . GLY A 1 110 ? -9.826 -10.487 -12.982 1.00 57.41 110 GLY A C 1
ATOM 846 O O . GLY A 1 110 ? -9.941 -10.595 -14.196 1.00 57.41 110 GLY A O 1
ATOM 847 N N . ARG A 1 111 ? -9.064 -9.543 -12.420 1.00 63.03 111 ARG A N 1
ATOM 848 C CA . ARG A 1 111 ? -8.150 -8.683 -13.187 1.00 63.03 111 ARG A CA 1
ATOM 849 C C . ARG A 1 111 ? -7.191 -9.566 -13.992 1.00 63.03 111 ARG A C 1
ATOM 851 O O . ARG A 1 111 ? -6.529 -10.418 -13.394 1.00 63.03 111 ARG A O 1
ATOM 858 N N . GLN A 1 112 ? -7.106 -9.369 -15.306 1.00 70.81 112 GLN A N 1
ATOM 859 C CA . GLN A 1 112 ? -6.166 -10.116 -16.134 1.00 70.81 112 GLN A CA 1
ATOM 860 C C . GLN A 1 112 ? -4.742 -9.688 -15.769 1.00 70.81 112 GLN A C 1
ATOM 862 O O . GLN A 1 112 ? -4.362 -8.528 -15.905 1.00 70.81 112 GLN A O 1
ATOM 867 N N . MET A 1 113 ? -3.952 -10.621 -15.241 1.00 80.31 113 MET A N 1
ATOM 868 C CA . MET A 1 113 ? -2.533 -10.369 -15.015 1.00 80.31 113 MET A CA 1
ATOM 869 C C . MET A 1 113 ? -1.805 -10.385 -16.354 1.00 80.31 113 MET A C 1
ATOM 871 O O . MET A 1 113 ? -2.018 -11.293 -17.159 1.00 80.31 113 MET A O 1
ATOM 875 N N . VAL A 1 114 ? -0.898 -9.428 -16.552 1.00 89.44 114 VAL A N 1
ATOM 876 C CA . VAL A 1 114 ? -0.022 -9.374 -17.727 1.00 89.44 114 VAL A CA 1
ATOM 877 C C . VAL A 1 114 ? 0.686 -10.713 -17.908 1.00 89.44 114 VAL A C 1
ATOM 879 O O . VAL A 1 114 ? 1.231 -11.267 -16.944 1.00 89.44 114 VAL A O 1
ATOM 882 N N . ALA A 1 115 ? 0.643 -11.272 -19.117 1.00 89.69 115 ALA A N 1
ATOM 883 C CA . ALA A 1 115 ? 1.366 -12.497 -19.422 1.00 89.69 115 ALA A CA 1
ATOM 884 C C . ALA A 1 115 ? 2.872 -12.239 -19.308 1.00 89.69 115 ALA A C 1
ATOM 886 O O . ALA A 1 115 ? 3.380 -11.228 -19.788 1.00 89.69 115 ALA A O 1
ATOM 887 N N . PHE A 1 116 ? 3.609 -13.154 -18.677 1.00 90.31 116 PHE A N 1
ATOM 888 C CA . PHE A 1 116 ? 5.046 -12.957 -18.477 1.00 90.31 116 PHE A CA 1
ATOM 889 C C . PHE A 1 116 ? 5.801 -12.782 -19.802 1.00 90.31 116 PHE A C 1
ATOM 891 O O . PHE A 1 116 ? 6.683 -11.935 -19.911 1.00 90.31 116 PHE A O 1
ATOM 898 N N . ALA A 1 117 ? 5.380 -13.526 -20.829 1.00 90.56 117 ALA A N 1
ATOM 899 C CA . ALA A 1 117 ? 5.925 -13.466 -22.180 1.00 90.56 117 ALA A CA 1
ATOM 900 C C . ALA A 1 117 ? 5.732 -12.109 -22.876 1.00 90.56 117 ALA A C 1
ATOM 902 O O . ALA A 1 117 ? 6.396 -11.857 -23.880 1.00 90.56 117 ALA A O 1
ATOM 903 N N . ASP A 1 118 ? 4.869 -11.232 -22.357 1.00 92.81 118 ASP A N 1
ATOM 904 C CA . ASP A 1 118 ? 4.633 -9.898 -22.911 1.00 92.81 118 ASP A CA 1
ATOM 905 C C . ASP A 1 118 ? 5.496 -8.818 -22.253 1.00 92.81 118 ASP A C 1
ATOM 907 O O . ASP A 1 118 ? 5.629 -7.724 -22.811 1.00 92.81 118 ASP A O 1
ATOM 911 N N . LEU A 1 119 ? 6.108 -9.111 -21.099 1.00 94.44 119 LEU A N 1
ATOM 912 C CA . LEU A 1 119 ? 7.041 -8.197 -20.448 1.00 94.44 119 LEU A CA 1
ATOM 913 C C . LEU A 1 119 ? 8.308 -8.054 -21.296 1.00 94.44 119 LEU A C 1
ATOM 915 O O . LEU A 1 119 ? 8.862 -9.026 -21.817 1.00 94.44 119 LEU A O 1
ATOM 919 N N . ARG A 1 120 ? 8.766 -6.812 -21.450 1.00 94.81 120 ARG A N 1
ATOM 920 C CA . ARG A 1 120 ? 10.000 -6.467 -22.163 1.00 94.81 120 ARG A CA 1
ATOM 921 C C . ARG A 1 120 ? 10.964 -5.735 -21.241 1.00 94.81 120 ARG A C 1
ATOM 923 O O . ARG A 1 120 ? 10.544 -5.138 -20.244 1.00 94.81 120 ARG A O 1
ATOM 930 N N . ARG A 1 121 ? 12.252 -5.751 -21.594 1.00 94.62 121 ARG A N 1
ATOM 931 C CA . ARG A 1 121 ? 13.335 -5.166 -20.787 1.00 94.62 121 ARG A CA 1
ATOM 932 C C . ARG A 1 121 ? 13.054 -3.703 -20.421 1.00 94.62 121 ARG A C 1
ATOM 934 O O . ARG A 1 121 ? 13.186 -3.334 -19.255 1.00 94.62 121 ARG A O 1
ATOM 941 N N . SER A 1 122 ? 12.578 -2.884 -21.364 1.00 93.31 122 SER A N 1
ATOM 942 C CA . SER A 1 122 ? 12.279 -1.471 -21.091 1.00 93.31 122 SER A CA 1
ATOM 943 C C . SER A 1 122 ? 11.099 -1.286 -20.128 1.00 93.31 122 SER A C 1
ATOM 945 O O . SER A 1 122 ? 11.136 -0.385 -19.292 1.00 93.31 122 SER A O 1
ATOM 947 N N . ASN A 1 123 ? 10.071 -2.147 -20.166 1.00 94.12 123 ASN A N 1
ATOM 948 C CA . ASN A 1 123 ? 8.974 -2.089 -19.188 1.00 94.12 123 ASN A CA 1
ATOM 949 C C . ASN A 1 123 ? 9.507 -2.355 -17.764 1.00 94.12 123 ASN A C 1
ATOM 951 O O . ASN A 1 123 ? 9.163 -1.638 -16.825 1.00 94.12 123 ASN A O 1
ATOM 955 N N . VAL A 1 124 ? 10.405 -3.334 -17.611 1.00 95.44 124 VAL A N 1
ATOM 956 C CA . VAL A 1 124 ? 11.058 -3.661 -16.331 1.00 95.44 124 VAL A CA 1
ATOM 957 C C . VAL A 1 124 ? 11.936 -2.510 -15.836 1.00 95.44 124 VAL A C 1
ATOM 959 O O . VAL A 1 124 ? 11.842 -2.139 -14.667 1.00 95.44 124 VAL A O 1
ATOM 962 N N . LYS A 1 125 ? 12.717 -1.876 -16.720 1.00 94.12 125 LYS A N 1
ATOM 963 C CA . LYS A 1 125 ? 13.494 -0.667 -16.395 1.00 94.12 125 LYS A CA 1
ATOM 964 C C . LYS A 1 125 ? 12.604 0.450 -15.843 1.00 94.12 125 LYS A C 1
ATOM 966 O O . LYS A 1 125 ? 12.932 1.042 -14.818 1.00 94.12 125 LYS A O 1
ATOM 971 N N . HIS A 1 126 ? 11.447 0.697 -16.463 1.00 92.06 126 HIS A N 1
ATOM 972 C CA . HIS A 1 126 ? 10.479 1.693 -15.985 1.00 92.06 126 HIS A CA 1
ATOM 973 C C . HIS A 1 126 ? 9.932 1.361 -14.591 1.00 92.06 126 HIS A C 1
ATOM 975 O O . HIS A 1 126 ? 9.754 2.263 -13.770 1.00 92.06 126 HIS A O 1
ATOM 981 N N . TRP A 1 127 ? 9.669 0.082 -14.319 1.00 93.94 127 TRP A N 1
ATOM 982 C CA . TRP A 1 127 ? 9.202 -0.371 -13.012 1.00 93.94 127 TRP A CA 1
ATOM 983 C C . TRP A 1 127 ? 10.262 -0.181 -11.930 1.00 93.94 127 TRP A C 1
ATOM 985 O O . TRP A 1 127 ? 9.971 0.411 -10.893 1.00 93.94 127 TRP A O 1
ATOM 995 N N . ILE A 1 128 ? 11.497 -0.605 -12.188 1.00 94.06 128 ILE A N 1
ATOM 996 C CA . ILE A 1 128 ? 12.597 -0.497 -11.226 1.00 94.06 128 ILE A CA 1
ATOM 997 C C . ILE A 1 128 ? 12.964 0.976 -10.978 1.00 94.06 128 ILE A C 1
ATOM 999 O O . ILE A 1 128 ? 13.129 1.382 -9.827 1.00 94.06 128 ILE A O 1
ATOM 1003 N N . ALA A 1 129 ? 13.013 1.803 -12.029 1.00 91.50 129 ALA A N 1
ATOM 1004 C CA . ALA A 1 129 ? 13.250 3.242 -11.911 1.00 91.50 129 ALA A CA 1
ATOM 1005 C C . ALA A 1 129 ? 12.201 3.926 -11.015 1.00 91.50 129 ALA A C 1
ATOM 1007 O O . ALA A 1 129 ? 12.534 4.741 -10.152 1.00 91.50 129 ALA A O 1
ATOM 1008 N N . TRP A 1 130 ? 10.929 3.553 -11.167 1.00 89.62 130 TRP A N 1
ATOM 1009 C CA . TRP A 1 130 ? 9.875 4.025 -10.277 1.00 89.62 130 TRP A CA 1
ATOM 1010 C C . TRP A 1 130 ? 10.034 3.481 -8.851 1.00 89.62 130 TRP A C 1
ATOM 1012 O O . TRP A 1 130 ? 9.994 4.259 -7.902 1.00 89.62 130 TRP A O 1
ATOM 1022 N N . GLY A 1 131 ? 10.245 2.176 -8.684 1.00 88.38 131 GLY A N 1
ATOM 1023 C CA . GLY A 1 131 ? 10.286 1.537 -7.369 1.00 88.38 131 GLY A CA 1
ATOM 1024 C C . GLY A 1 131 ? 11.448 2.004 -6.488 1.00 88.38 131 GLY A C 1
ATOM 1025 O O . GLY A 1 131 ? 11.265 2.183 -5.287 1.00 88.38 131 GLY A O 1
ATOM 1026 N N . LEU A 1 132 ? 12.629 2.230 -7.074 1.00 89.38 132 LEU A N 1
ATOM 1027 C CA . LEU A 1 132 ? 13.848 2.553 -6.323 1.00 89.38 132 LEU A CA 1
ATOM 1028 C C . LEU A 1 132 ? 14.224 4.042 -6.337 1.00 89.38 132 LEU A C 1
ATOM 1030 O O . LEU A 1 132 ? 14.856 4.508 -5.390 1.00 89.38 132 LEU A O 1
ATOM 1034 N N . TRP A 1 133 ? 13.838 4.799 -7.370 1.00 89.25 133 TRP A N 1
ATOM 1035 C CA . TRP A 1 133 ? 14.124 6.241 -7.456 1.00 89.25 133 TRP A CA 1
ATOM 1036 C C . TRP A 1 133 ? 12.875 7.119 -7.389 1.00 89.25 133 TRP A C 1
ATOM 1038 O O . TRP A 1 133 ? 13.011 8.337 -7.291 1.00 89.25 133 TRP A O 1
ATOM 1048 N N . GLY A 1 134 ? 11.668 6.550 -7.476 1.00 86.69 134 GLY A N 1
ATOM 1049 C CA . GLY A 1 134 ? 10.423 7.316 -7.576 1.00 86.69 134 GLY A CA 1
ATOM 1050 C C . GLY A 1 134 ? 10.398 8.246 -8.787 1.00 86.69 134 GLY A C 1
ATOM 1051 O O . GLY A 1 134 ? 9.904 9.367 -8.685 1.00 86.69 134 GLY A O 1
ATOM 1052 N N . ARG A 1 135 ? 10.953 7.816 -9.930 1.00 85.81 135 ARG A N 1
ATOM 1053 C CA . ARG A 1 135 ? 11.021 8.624 -11.160 1.00 85.81 135 ARG A CA 1
ATOM 1054 C C . ARG A 1 135 ? 10.336 7.941 -12.341 1.00 85.81 135 ARG A C 1
ATOM 1056 O O . ARG A 1 135 ? 10.284 6.717 -12.424 1.00 85.81 135 ARG A O 1
ATOM 1063 N N . LYS A 1 136 ? 9.829 8.755 -13.275 1.00 85.19 136 LYS A N 1
ATOM 1064 C CA . LYS A 1 136 ? 9.362 8.295 -14.591 1.00 85.19 136 LYS A CA 1
ATOM 1065 C C . LYS A 1 136 ? 10.525 8.323 -15.573 1.00 85.19 136 LYS A C 1
ATOM 1067 O O . LYS A 1 136 ? 11.135 9.374 -15.758 1.00 85.19 136 LYS A O 1
ATOM 1072 N N . LEU A 1 137 ? 10.780 7.200 -16.238 1.00 84.50 137 LEU A N 1
ATOM 1073 C CA . LEU A 1 137 ? 11.610 7.192 -17.439 1.00 84.50 137 LEU A CA 1
ATOM 1074 C C . LEU A 1 137 ?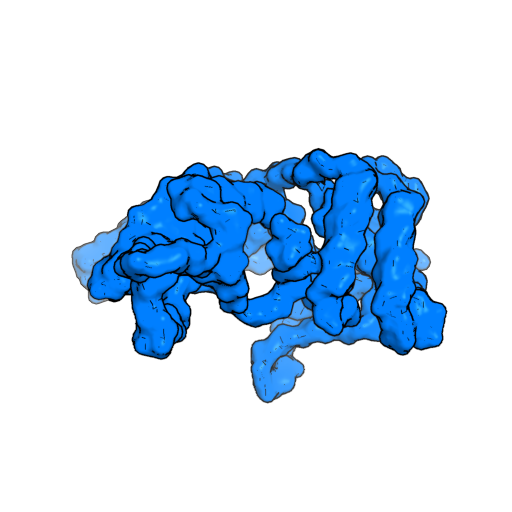 10.805 7.784 -18.602 1.00 84.50 137 LEU A C 1
ATOM 1076 O O . LEU A 1 137 ? 9.611 7.507 -18.746 1.00 84.50 137 LEU A O 1
ATOM 1080 N N . GLN A 1 138 ? 11.435 8.650 -19.397 1.00 73.06 138 GLN A N 1
ATOM 1081 C CA . GLN A 1 138 ? 10.774 9.278 -20.539 1.00 73.06 138 GLN A CA 1
ATOM 1082 C C . GLN A 1 138 ? 10.675 8.267 -21.693 1.00 73.06 138 GLN A C 1
ATOM 1084 O O . GLN A 1 138 ? 11.708 7.774 -22.140 1.00 73.06 138 GLN A O 1
ATOM 1089 N N . PRO A 1 139 ? 9.467 7.962 -22.207 1.00 64.81 139 PRO A N 1
ATOM 1090 C CA . PRO A 1 139 ? 9.316 7.024 -23.314 1.00 64.81 139 PRO A CA 1
ATOM 1091 C C . PRO A 1 139 ? 10.010 7.544 -24.578 1.00 64.81 139 PRO A C 1
ATOM 1093 O O . PRO A 1 139 ? 9.778 8.681 -24.986 1.00 64.81 139 PRO A O 1
ATOM 1096 N N . GLY A 1 140 ? 10.809 6.700 -25.233 1.00 59.16 140 GLY A N 1
ATOM 1097 C CA . GLY A 1 140 ? 11.380 6.990 -26.554 1.00 59.16 140 GLY A CA 1
ATOM 1098 C C . GLY A 1 140 ? 12.634 7.866 -26.565 1.00 59.16 140 GLY A C 1
ATOM 1099 O O . GLY A 1 140 ? 13.134 8.160 -27.648 1.00 59.16 140 GLY A O 1
ATOM 1100 N N . LYS A 1 141 ? 13.158 8.250 -25.399 1.00 58.53 141 LYS A N 1
ATOM 1101 C CA . LYS A 1 141 ? 14.571 8.621 -25.285 1.00 58.53 141 LYS A CA 1
ATOM 1102 C C . LYS A 1 141 ? 15.392 7.342 -25.153 1.00 58.53 141 LYS A C 1
ATOM 1104 O O . LYS A 1 141 ? 14.892 6.371 -24.585 1.00 58.53 141 LYS A O 1
ATOM 1109 N N . HIS A 1 142 ? 16.579 7.314 -25.757 1.00 54.88 142 HIS A N 1
ATOM 1110 C CA . HIS A 1 142 ? 17.441 6.133 -25.718 1.00 54.88 142 HIS A CA 1
ATOM 1111 C C . HIS A 1 142 ? 17.733 5.764 -24.256 1.00 54.88 142 HIS A C 1
ATOM 1113 O O . HIS A 1 142 ? 17.726 6.643 -23.395 1.00 54.88 142 HIS A O 1
ATOM 1119 N N . ASP A 1 143 ? 17.988 4.488 -23.958 1.00 53.16 143 ASP A N 1
ATOM 1120 C CA . ASP A 1 143 ? 18.335 4.055 -22.592 1.00 53.16 143 ASP A CA 1
ATOM 1121 C C . ASP A 1 143 ? 19.541 4.849 -22.032 1.00 53.16 143 ASP A C 1
ATOM 1123 O O . ASP A 1 143 ? 19.620 5.087 -20.828 1.00 53.16 143 ASP A O 1
ATOM 1127 N N . ASP A 1 144 ? 20.404 5.358 -22.917 1.00 50.22 144 ASP A N 1
ATOM 1128 C CA . ASP A 1 144 ? 21.559 6.212 -22.611 1.00 50.22 144 ASP A CA 1
ATOM 1129 C C . ASP A 1 144 ? 21.167 7.636 -22.148 1.00 50.22 144 ASP A C 1
ATOM 1131 O O . ASP A 1 144 ? 21.883 8.281 -21.384 1.00 50.22 144 ASP A O 1
ATOM 1135 N N . ASP A 1 145 ? 19.978 8.118 -22.530 1.00 49.19 145 ASP A N 1
ATOM 1136 C CA . ASP A 1 145 ? 19.415 9.412 -22.118 1.00 49.19 145 ASP A CA 1
ATOM 1137 C C . ASP A 1 145 ? 18.645 9.330 -20.783 1.00 49.19 145 ASP A C 1
ATOM 1139 O O . ASP A 1 145 ? 18.111 10.341 -20.301 1.00 49.19 145 ASP A O 1
ATOM 1143 N N . ALA A 1 146 ? 18.581 8.150 -20.145 1.00 50.50 146 ALA A N 1
ATOM 1144 C CA . ALA A 1 146 ? 18.015 7.976 -18.800 1.00 50.50 146 ALA A CA 1
ATOM 1145 C C . ALA A 1 146 ? 18.704 8.878 -17.750 1.00 50.50 146 ALA A C 1
ATOM 1147 O O . ALA A 1 146 ? 18.082 9.257 -16.749 1.00 50.50 146 ALA A O 1
ATOM 1148 N N . ALA A 1 147 ? 19.928 9.334 -18.045 1.00 47.22 147 ALA A N 1
ATOM 1149 C CA . ALA A 1 147 ? 20.660 10.357 -17.303 1.00 47.22 147 ALA A CA 1
ATOM 1150 C C . ALA A 1 147 ? 19.879 11.679 -17.138 1.00 47.22 147 ALA A C 1
ATOM 1152 O O . ALA A 1 147 ? 20.022 12.361 -16.122 1.00 47.22 147 ALA A O 1
ATOM 1153 N N . GLY A 1 148 ? 18.970 12.021 -18.062 1.00 51.09 148 GLY A N 1
ATOM 1154 C CA . GLY A 1 148 ? 18.110 13.208 -17.941 1.00 51.09 148 GLY A CA 1
ATOM 1155 C C . GLY A 1 148 ? 17.119 13.134 -16.772 1.00 51.09 148 GLY A C 1
ATOM 1156 O O . GLY A 1 148 ? 16.600 14.152 -16.317 1.00 51.09 148 GLY A O 1
ATOM 1157 N N . GLY A 1 149 ? 16.871 11.927 -16.263 1.00 61.66 149 GLY A N 1
ATOM 1158 C CA . GLY A 1 149 ? 16.058 11.666 -15.089 1.00 61.66 149 GLY A CA 1
ATOM 1159 C C . GLY A 1 149 ? 16.875 11.419 -13.829 1.00 61.66 149 GLY A C 1
ATOM 1160 O O . GLY A 1 149 ? 16.271 10.978 -12.865 1.00 61.66 149 GLY A O 1
ATOM 1161 N N . GLY A 1 150 ? 18.194 11.657 -13.795 1.00 76.12 150 GLY A N 1
ATOM 1162 C CA . GLY A 1 150 ? 19.059 11.404 -12.627 1.00 76.12 150 GLY A CA 1
ATOM 1163 C C . GLY A 1 150 ? 19.047 9.956 -12.117 1.00 76.12 150 GLY A C 1
ATOM 1164 O O . GLY A 1 150 ? 19.293 9.726 -10.933 1.00 76.12 150 GLY A O 1
ATOM 1165 N N . VAL A 1 151 ? 18.701 9.008 -12.989 1.00 83.88 151 VAL A N 1
ATOM 1166 C CA . VAL A 1 151 ? 18.847 7.570 -12.762 1.00 83.88 151 VAL A CA 1
ATOM 1167 C C . VAL A 1 151 ? 20.110 7.145 -13.498 1.00 83.88 151 VAL A C 1
ATOM 1169 O O . VAL A 1 151 ? 20.254 7.439 -14.682 1.00 83.88 151 VAL A O 1
ATOM 1172 N N . ASP A 1 152 ? 21.022 6.490 -12.791 1.00 89.38 152 ASP A N 1
ATOM 1173 C CA . ASP A 1 152 ? 22.226 5.915 -13.383 1.00 89.38 152 ASP A CA 1
ATOM 1174 C C . ASP A 1 152 ? 21.833 4.683 -14.219 1.00 89.38 152 ASP A C 1
ATOM 1176 O O . ASP A 1 152 ? 21.216 3.744 -13.704 1.00 89.38 152 ASP A O 1
ATOM 1180 N N . ALA A 1 153 ? 22.131 4.722 -15.521 1.00 89.12 153 ALA A N 1
ATOM 1181 C CA . ALA A 1 153 ? 21.760 3.678 -16.470 1.00 89.12 153 ALA A CA 1
ATOM 1182 C C . ALA A 1 153 ? 22.478 2.352 -16.181 1.00 89.12 153 ALA A C 1
ATOM 1184 O O . ALA A 1 153 ? 21.847 1.295 -16.261 1.00 89.12 153 ALA A O 1
ATOM 1185 N N . ASP A 1 154 ? 23.747 2.405 -15.769 1.00 92.19 154 ASP A N 1
ATOM 1186 C CA . ASP A 1 154 ? 24.539 1.221 -15.430 1.00 92.19 154 ASP A CA 1
ATOM 1187 C C . ASP A 1 154 ? 24.025 0.593 -14.132 1.00 92.19 154 ASP A C 1
ATOM 1189 O O . ASP A 1 154 ? 23.893 -0.632 -14.017 1.00 92.19 154 ASP A O 1
ATOM 1193 N N . GLU A 1 155 ? 23.660 1.435 -13.157 1.00 94.50 155 GLU A N 1
ATOM 1194 C CA . GLU A 1 155 ? 23.023 0.970 -11.925 1.00 94.50 155 GLU A CA 1
ATOM 1195 C C . GLU A 1 155 ? 21.685 0.287 -12.242 1.00 94.50 155 GLU A C 1
ATOM 1197 O O . GLU A 1 155 ? 21.451 -0.832 -11.790 1.00 94.50 155 GLU A O 1
ATOM 1202 N N . LEU A 1 156 ? 20.823 0.916 -13.053 1.00 93.69 156 LEU A N 1
ATOM 1203 C CA . LEU A 1 156 ? 19.528 0.365 -13.465 1.00 93.69 156 LEU A CA 1
ATOM 1204 C C . LEU A 1 156 ? 19.672 -0.991 -14.169 1.00 93.69 156 LEU A C 1
ATOM 1206 O O . LEU A 1 156 ? 18.950 -1.944 -13.862 1.00 93.69 156 LEU A O 1
ATOM 1210 N N . GLU A 1 157 ? 20.628 -1.085 -15.086 1.00 94.69 157 GLU A N 1
ATOM 1211 C CA . GLU A 1 157 ? 20.933 -2.292 -15.845 1.00 94.69 157 GLU A CA 1
ATOM 1212 C C . GLU A 1 157 ? 21.381 -3.439 -14.924 1.00 94.69 157 GLU A C 1
ATOM 1214 O O . GLU A 1 157 ? 20.919 -4.575 -15.069 1.00 94.69 157 GLU A O 1
ATOM 1219 N N . ARG A 1 158 ? 22.163 -3.138 -13.879 1.00 96.69 158 ARG A N 1
ATOM 1220 C CA . ARG A 1 158 ? 22.544 -4.110 -12.843 1.00 96.69 158 ARG A CA 1
ATOM 1221 C C . ARG A 1 158 ? 21.333 -4.717 -12.121 1.00 96.69 158 ARG A C 1
ATOM 1223 O O . ARG A 1 158 ? 21.342 -5.914 -11.820 1.00 96.69 158 ARG A O 1
ATOM 1230 N N . TYR A 1 159 ? 20.287 -3.936 -11.838 1.00 96.56 159 TYR A N 1
ATOM 1231 C CA . TYR A 1 159 ? 19.061 -4.459 -11.216 1.00 96.56 159 TYR A CA 1
ATOM 1232 C C . TYR A 1 159 ? 18.291 -5.389 -12.157 1.00 96.56 159 TYR A C 1
ATOM 1234 O O . TYR A 1 159 ? 17.842 -6.453 -11.723 1.00 96.56 159 TYR A O 1
ATOM 1242 N N . VAL A 1 160 ? 18.176 -5.024 -13.439 1.00 96.44 160 VAL A N 1
ATOM 1243 C CA . VAL A 1 160 ? 17.519 -5.859 -14.459 1.00 96.44 160 VAL A CA 1
ATOM 1244 C C . VAL A 1 160 ? 18.247 -7.191 -14.606 1.00 96.44 160 VAL A C 1
ATOM 1246 O O . VAL A 1 160 ? 17.615 -8.238 -14.520 1.00 96.44 160 VAL A O 1
ATOM 1249 N N . GLN A 1 161 ? 19.575 -7.173 -14.725 1.00 96.31 161 GLN A N 1
ATOM 1250 C CA . GLN A 1 161 ? 20.382 -8.393 -14.821 1.00 96.31 161 GLN A CA 1
ATOM 1251 C C . GLN A 1 161 ? 20.247 -9.276 -13.577 1.00 96.31 161 GLN A C 1
ATOM 1253 O O . GLN A 1 161 ? 20.179 -10.502 -13.677 1.00 96.31 161 GLN A O 1
ATOM 1258 N N . HIS A 1 162 ? 20.177 -8.668 -12.388 1.00 96.69 162 HIS A N 1
ATOM 1259 C CA . HIS A 1 162 ? 19.912 -9.416 -11.163 1.00 96.69 162 HIS A CA 1
ATOM 1260 C C . HIS A 1 162 ? 18.538 -10.085 -11.203 1.00 96.69 162 HIS A C 1
ATOM 1262 O O . HIS A 1 162 ? 18.417 -11.245 -10.819 1.00 96.69 162 HIS A O 1
ATOM 1268 N N . LEU A 1 163 ? 17.511 -9.382 -11.684 1.00 96.12 163 LEU A N 1
ATOM 1269 C CA . LEU A 1 163 ? 16.171 -9.942 -11.828 1.00 96.12 163 LEU A CA 1
ATOM 1270 C C . LEU A 1 163 ? 16.157 -11.118 -12.810 1.00 96.12 163 LEU A C 1
ATOM 1272 O O . LEU A 1 163 ? 15.658 -12.184 -12.469 1.00 96.12 163 LEU A O 1
ATOM 1276 N N . GLU A 1 164 ? 16.754 -10.943 -13.990 1.00 95.50 164 GLU A N 1
ATOM 1277 C CA . GLU A 1 164 ? 16.876 -11.971 -15.032 1.00 95.50 164 GLU A CA 1
ATOM 1278 C C . GLU A 1 164 ? 17.562 -13.233 -14.500 1.00 95.50 164 GLU A C 1
ATOM 1280 O O . GLU A 1 164 ? 17.053 -14.341 -14.668 1.00 95.50 164 GLU A O 1
ATOM 1285 N N . LYS A 1 165 ? 18.661 -13.063 -13.753 1.00 95.25 165 LYS A N 1
ATOM 1286 C CA . LYS A 1 165 ? 19.366 -14.173 -13.102 1.00 95.25 165 LYS A CA 1
ATOM 1287 C C . LYS A 1 165 ? 18.470 -14.944 -12.128 1.00 95.25 165 LYS A C 1
ATOM 1289 O O . LYS A 1 165 ? 18.557 -16.166 -12.075 1.00 95.25 165 LYS A O 1
ATOM 1294 N N . ASN A 1 166 ? 17.635 -14.247 -11.357 1.00 94.69 166 ASN A N 1
ATOM 1295 C CA . ASN A 1 166 ? 16.733 -14.878 -10.388 1.00 94.69 166 ASN A CA 1
ATOM 1296 C C . ASN A 1 166 ? 15.469 -15.469 -11.035 1.00 94.69 166 ASN A C 1
ATOM 1298 O O . ASN A 1 166 ? 14.840 -16.344 -10.450 1.00 94.69 166 ASN A O 1
ATOM 1302 N N . LEU A 1 167 ? 15.102 -15.027 -12.239 1.00 92.81 167 LEU A N 1
ATOM 1303 C CA . LEU A 1 167 ? 14.011 -15.619 -13.018 1.00 92.81 167 LEU A CA 1
ATOM 1304 C C . LEU A 1 167 ? 14.411 -16.950 -13.663 1.00 92.81 167 LEU A C 1
ATOM 1306 O O . LEU A 1 167 ? 13.541 -17.790 -13.911 1.00 92.81 167 LEU A O 1
ATOM 1310 N N . GLY A 1 168 ? 15.712 -17.162 -13.890 1.00 84.38 168 GLY A N 1
ATOM 1311 C CA . GLY A 1 168 ? 16.278 -18.441 -14.309 1.00 84.38 168 GLY A CA 1
ATOM 1312 C C . GLY A 1 168 ? 15.600 -18.999 -15.562 1.00 84.38 168 GLY A C 1
ATOM 1313 O O . GLY A 1 168 ? 15.546 -18.335 -16.596 1.00 84.38 168 GLY A O 1
ATOM 1314 N N . SER A 1 169 ? 15.056 -20.214 -15.452 1.00 78.94 169 SER A N 1
ATOM 1315 C CA . SER A 1 169 ? 14.379 -20.940 -16.538 1.00 78.94 169 SER A CA 1
ATOM 1316 C C . SER A 1 169 ? 13.038 -20.343 -16.979 1.00 78.94 169 SER A C 1
ATOM 1318 O O . SER A 1 169 ? 12.502 -20.769 -17.999 1.00 78.94 169 SER A O 1
ATOM 1320 N N . SER A 1 170 ? 12.494 -19.357 -16.257 1.00 76.31 170 SER A N 1
ATOM 1321 C CA . SER A 1 170 ? 11.233 -18.690 -16.633 1.00 76.31 170 SER A CA 1
ATOM 1322 C C . SER A 1 170 ? 11.383 -17.845 -17.904 1.00 76.31 170 SER A C 1
ATOM 1324 O O . SER A 1 170 ? 10.400 -17.506 -18.560 1.00 76.31 170 SER A O 1
ATOM 1326 N N . LEU A 1 171 ? 12.622 -17.493 -18.257 1.00 81.88 171 LEU A N 1
ATOM 1327 C CA . LEU A 1 171 ? 12.968 -16.792 -19.485 1.00 81.88 171 LEU A CA 1
ATOM 1328 C C . LEU A 1 171 ? 13.642 -17.788 -20.442 1.00 81.88 171 LEU A C 1
ATOM 1330 O O . LEU A 1 171 ? 14.726 -18.272 -20.119 1.00 81.88 171 LEU A O 1
ATOM 1334 N N . PRO A 1 172 ? 13.076 -18.068 -21.634 1.00 78.81 172 PRO A N 1
ATOM 1335 C CA . PRO A 1 172 ? 13.657 -19.029 -22.579 1.00 78.81 172 PRO A CA 1
ATOM 1336 C C . PRO A 1 172 ? 15.116 -18.729 -22.960 1.00 78.81 172 PRO A C 1
ATOM 1338 O O . PRO A 1 172 ? 15.900 -19.640 -23.200 1.00 78.81 172 PRO A O 1
ATOM 1341 N N . SER A 1 173 ? 15.487 -17.448 -22.996 1.00 80.00 173 SER A N 1
ATOM 1342 C CA . SER A 1 173 ? 16.841 -16.959 -23.286 1.00 80.00 173 SER A CA 1
ATOM 1343 C C . SER A 1 173 ? 17.631 -16.555 -22.033 1.00 80.00 173 SER A C 1
ATOM 1345 O O . SER A 1 173 ? 18.729 -16.014 -22.150 1.00 80.00 173 SER A O 1
ATOM 1347 N N . GLY A 1 174 ? 17.061 -16.727 -20.836 1.00 85.00 174 GLY A N 1
ATOM 1348 C CA . GLY A 1 174 ? 17.595 -16.168 -19.591 1.00 85.00 174 GLY A CA 1
ATOM 1349 C C . GLY A 1 174 ? 17.540 -14.636 -19.511 1.00 85.00 174 GLY A C 1
ATOM 1350 O O . GLY A 1 174 ? 18.092 -14.065 -18.575 1.00 85.00 174 GLY A O 1
ATOM 1351 N N . ARG A 1 175 ? 16.906 -13.959 -20.480 1.00 88.19 175 ARG A N 1
ATOM 1352 C CA . ARG A 1 175 ? 16.755 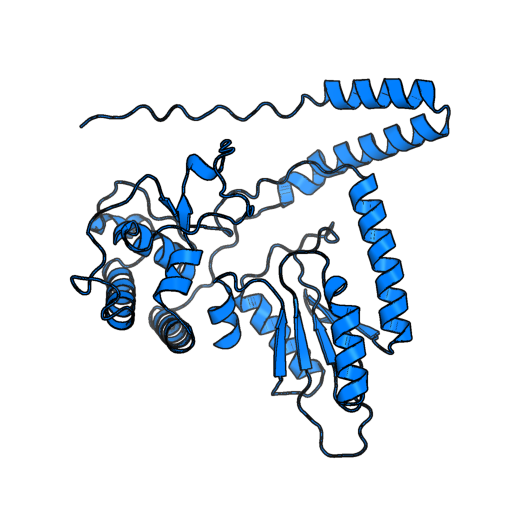-12.496 -20.537 1.00 88.19 175 ARG A CA 1
ATOM 1353 C C . ARG A 1 175 ? 15.349 -12.092 -20.957 1.00 88.19 175 ARG A C 1
ATOM 1355 O O . ARG A 1 175 ? 14.684 -12.816 -21.697 1.00 88.19 175 ARG A O 1
ATOM 1362 N N . PHE A 1 176 ? 14.901 -10.922 -20.509 1.00 93.12 176 PHE A N 1
ATOM 1363 C CA . PHE A 1 176 ? 13.684 -10.323 -21.045 1.00 93.12 176 PHE A CA 1
ATOM 1364 C C . PHE A 1 176 ? 13.883 -9.999 -22.530 1.00 93.12 176 PHE A C 1
ATOM 1366 O O . PHE A 1 176 ? 14.967 -9.550 -22.909 1.00 93.12 176 PHE A O 1
ATOM 1373 N N . PRO A 1 177 ? 12.860 -10.172 -23.383 1.00 93.75 177 PRO A N 1
ATOM 1374 C CA . PRO A 1 177 ? 12.960 -9.723 -24.762 1.00 93.75 177 PRO A CA 1
ATOM 1375 C C . PRO A 1 177 ? 13.171 -8.205 -24.817 1.00 93.75 177 PRO A C 1
ATOM 1377 O O . PRO A 1 177 ? 12.603 -7.452 -24.015 1.00 93.75 177 PRO A O 1
ATOM 1380 N N . GLU A 1 178 ? 14.002 -7.770 -25.761 1.00 93.31 178 GLU A N 1
ATOM 1381 C CA . GLU A 1 178 ? 14.393 -6.369 -25.894 1.00 93.31 178 GLU A CA 1
ATOM 1382 C C . GLU A 1 178 ? 13.228 -5.462 -26.311 1.00 93.31 178 GLU A C 1
ATOM 1384 O O . GLU A 1 178 ? 12.235 -5.889 -26.908 1.00 93.31 178 GLU A O 1
ATOM 1389 N N . GLY A 1 179 ? 13.378 -4.174 -26.003 1.00 91.25 179 GLY A N 1
ATOM 1390 C CA . GLY A 1 179 ? 12.426 -3.129 -26.359 1.00 91.25 179 GLY A CA 1
ATOM 1391 C C . GLY A 1 179 ? 11.309 -2.918 -25.337 1.00 91.25 179 GLY A C 1
ATOM 1392 O O . GLY A 1 179 ? 11.429 -3.239 -24.154 1.00 91.25 179 GLY A O 1
ATOM 1393 N N . MET A 1 180 ? 10.212 -2.327 -25.809 1.00 92.25 180 MET A N 1
ATOM 1394 C CA . MET A 1 180 ? 9.081 -1.891 -24.991 1.00 92.25 180 MET A CA 1
ATOM 1395 C C . MET A 1 180 ? 7.783 -2.437 -25.569 1.00 92.25 180 MET A C 1
ATOM 1397 O O . MET A 1 180 ? 7.468 -2.187 -26.734 1.00 92.25 180 MET A O 1
ATOM 1401 N N . ASN A 1 181 ? 7.005 -3.128 -24.742 1.00 92.50 181 ASN A N 1
ATOM 1402 C CA . ASN A 1 181 ? 5.620 -3.418 -25.065 1.00 92.50 181 ASN A CA 1
ATOM 1403 C C . ASN A 1 181 ? 4.775 -2.184 -24.726 1.00 92.50 181 ASN A C 1
ATOM 1405 O O . ASN A 1 181 ? 4.793 -1.722 -23.584 1.00 92.50 181 ASN A O 1
ATOM 1409 N N . ARG A 1 182 ? 4.091 -1.627 -25.730 1.00 91.25 182 ARG A N 1
ATOM 1410 C CA . ARG A 1 182 ? 3.288 -0.402 -25.594 1.00 91.25 182 ARG A CA 1
ATOM 1411 C C . ARG A 1 182 ? 1.891 -0.659 -25.058 1.00 91.25 182 ARG A C 1
ATOM 1413 O O . ARG A 1 182 ? 1.265 0.294 -24.620 1.00 91.25 182 ARG A O 1
ATOM 1420 N N . ASP A 1 183 ? 1.444 -1.907 -25.066 1.00 90.50 183 ASP A N 1
ATOM 1421 C CA . ASP A 1 183 ? 0.114 -2.288 -24.594 1.00 90.50 183 ASP A CA 1
ATOM 1422 C C . ASP A 1 183 ? 0.104 -2.530 -23.080 1.00 90.50 183 ASP A C 1
ATOM 1424 O O . ASP A 1 183 ? -0.951 -2.735 -22.487 1.00 90.50 183 ASP A O 1
ATOM 1428 N N . ILE A 1 184 ? 1.281 -2.479 -22.447 1.00 91.25 184 ILE A N 1
ATOM 1429 C CA . ILE A 1 184 ? 1.489 -2.681 -21.017 1.00 91.25 184 ILE A CA 1
ATOM 1430 C C . ILE A 1 184 ? 2.042 -1.405 -20.391 1.00 91.25 184 ILE A C 1
ATOM 1432 O O . ILE A 1 184 ? 3.025 -0.836 -20.873 1.00 91.25 184 ILE A O 1
ATOM 1436 N N . GLU A 1 185 ? 1.495 -1.026 -19.241 1.00 90.06 185 GLU A N 1
ATOM 1437 C CA . GLU A 1 185 ? 2.084 -0.007 -18.381 1.00 90.06 185 GLU A CA 1
ATOM 1438 C C . GLU A 1 185 ? 2.477 -0.543 -17.004 1.00 90.06 185 GLU A C 1
ATOM 1440 O O . GLU A 1 185 ? 1.926 -1.518 -16.490 1.00 90.06 185 GLU A O 1
ATOM 1445 N N . VAL A 1 186 ? 3.455 0.136 -16.411 1.00 91.44 186 VAL A N 1
ATOM 1446 C CA . VAL A 1 186 ? 3.857 -0.038 -15.016 1.00 91.44 186 VAL A CA 1
ATOM 1447 C C . VAL A 1 186 ? 2.847 0.677 -14.134 1.00 91.44 186 VAL A C 1
ATOM 1449 O O . VAL A 1 186 ? 2.555 1.841 -14.380 1.00 91.44 186 VAL A O 1
ATOM 1452 N N . LEU A 1 187 ? 2.405 0.025 -13.063 1.00 88.56 187 LEU A N 1
ATOM 1453 C CA . LEU A 1 187 ? 1.626 0.656 -12.003 1.00 88.56 187 LEU A CA 1
ATOM 1454 C C . LEU A 1 187 ? 2.532 1.570 -11.168 1.00 88.56 187 LEU A C 1
ATOM 1456 O O . LEU A 1 187 ? 3.379 1.086 -10.419 1.00 88.56 187 LEU A O 1
ATOM 1460 N N . GLN A 1 188 ? 2.356 2.887 -11.275 1.00 86.62 188 GLN A N 1
ATOM 1461 C CA . GLN A 1 188 ? 3.187 3.887 -10.597 1.00 86.62 188 GLN A CA 1
ATOM 1462 C C . GLN A 1 188 ? 2.379 4.721 -9.600 1.00 86.62 188 GLN A C 1
ATOM 1464 O O . GLN A 1 188 ? 2.228 5.933 -9.759 1.00 86.62 188 GLN A O 1
ATOM 1469 N N . PHE A 1 189 ? 1.878 4.096 -8.534 1.00 79.44 189 PHE A N 1
ATOM 1470 C CA . PHE A 1 189 ? 0.910 4.714 -7.611 1.00 79.44 189 PHE A CA 1
ATOM 1471 C C . PHE A 1 189 ? 1.344 6.064 -7.010 1.00 79.44 189 PHE A C 1
ATOM 1473 O O . PHE A 1 189 ? 0.501 6.913 -6.734 1.00 79.44 189 PHE A O 1
ATOM 1480 N N . SER A 1 190 ? 2.648 6.291 -6.819 1.00 77.88 190 SER A N 1
ATOM 1481 C CA . SER A 1 190 ? 3.165 7.561 -6.289 1.00 77.88 190 SER A CA 1
ATOM 1482 C C . SER A 1 190 ? 3.299 8.676 -7.335 1.00 77.88 190 SER A C 1
ATOM 1484 O O . SER A 1 190 ? 3.387 9.842 -6.955 1.00 77.88 190 SER A O 1
ATOM 1486 N N . LEU A 1 191 ? 3.316 8.344 -8.632 1.00 80.06 191 LEU A N 1
ATOM 1487 C CA . LEU A 1 191 ? 3.536 9.294 -9.734 1.00 80.06 191 LEU A CA 1
ATOM 1488 C C . LEU A 1 191 ? 2.336 9.435 -10.677 1.00 80.06 191 LEU A C 1
ATOM 1490 O O . LEU A 1 191 ? 2.288 10.363 -11.490 1.00 80.06 191 LEU A O 1
ATOM 1494 N N . GLU A 1 192 ? 1.405 8.489 -10.655 1.00 79.88 192 GLU A N 1
ATOM 1495 C CA . GLU A 1 192 ? 0.149 8.569 -11.390 1.00 79.88 192 GLU A CA 1
ATOM 1496 C C . GLU A 1 192 ? -0.851 9.441 -10.639 1.00 79.88 192 GLU A C 1
ATOM 1498 O O . GLU A 1 192 ? -1.009 9.262 -9.432 1.00 79.88 192 GLU A O 1
ATOM 1503 N N . PRO A 1 193 ? -1.555 10.359 -11.324 1.00 76.31 193 PRO A N 1
ATOM 1504 C CA . PRO A 1 193 ? -2.585 11.159 -10.685 1.00 76.31 193 PRO A CA 1
ATOM 1505 C C . PRO A 1 193 ? -3.657 10.244 -10.082 1.00 76.31 193 PRO A C 1
ATOM 1507 O O . PRO A 1 193 ? -4.272 9.455 -10.806 1.00 76.31 193 PRO A O 1
ATOM 1510 N N . VAL A 1 194 ? -3.922 10.364 -8.779 1.00 75.69 194 VAL A N 1
ATOM 1511 C CA . VAL A 1 194 ? -5.005 9.619 -8.136 1.00 75.69 194 VAL A CA 1
ATOM 1512 C C . VAL A 1 194 ? -6.316 10.091 -8.749 1.00 75.69 194 VAL A C 1
ATOM 1514 O O . VAL A 1 194 ? -6.772 11.219 -8.539 1.00 75.69 194 VAL A O 1
ATOM 1517 N N . ARG A 1 195 ? -6.952 9.202 -9.513 1.00 75.38 195 ARG A N 1
ATOM 1518 C CA . ARG A 1 195 ? -8.305 9.418 -10.019 1.00 75.38 195 ARG A CA 1
ATOM 1519 C C . ARG A 1 195 ? -9.287 9.234 -8.865 1.00 75.38 195 ARG A C 1
ATOM 1521 O O . ARG A 1 195 ? -9.845 8.161 -8.658 1.00 75.38 195 ARG A O 1
ATOM 1528 N N . CYS A 1 196 ? -9.492 10.288 -8.081 1.00 74.69 196 CYS A N 1
ATOM 1529 C CA . CYS A 1 196 ? -10.561 10.296 -7.094 1.00 74.69 196 CYS A CA 1
ATOM 1530 C C . CYS A 1 196 ? -11.890 10.628 -7.768 1.00 74.69 196 CYS A C 1
ATOM 1532 O O . CYS A 1 196 ? -12.119 11.752 -8.216 1.00 74.69 196 CYS A O 1
ATOM 1534 N N . HIS A 1 197 ? -12.781 9.643 -7.803 1.00 79.12 197 HIS A N 1
ATOM 1535 C CA . HIS A 1 197 ? -14.175 9.874 -8.147 1.00 79.12 197 HIS A CA 1
ATOM 1536 C C . HIS A 1 197 ? -14.905 10.511 -6.964 1.00 79.12 197 HIS A C 1
ATOM 1538 O O . HIS A 1 197 ? -14.651 10.175 -5.803 1.00 79.12 197 HIS A O 1
ATOM 1544 N N . TRP A 1 198 ? -15.823 11.424 -7.279 1.00 81.94 198 TRP A N 1
ATOM 1545 C CA . TRP A 1 198 ? -16.775 11.946 -6.308 1.00 81.94 198 TRP A CA 1
ATOM 1546 C C . TRP A 1 198 ? -17.565 10.791 -5.687 1.00 81.94 198 TRP A C 1
ATOM 1548 O O . TRP A 1 198 ? -18.017 9.895 -6.401 1.00 81.94 198 TRP A O 1
ATOM 1558 N N . LYS A 1 199 ? -17.731 10.819 -4.365 1.00 83.94 199 LYS A N 1
ATOM 1559 C CA . LYS A 1 199 ? -18.602 9.898 -3.637 1.00 83.94 199 LYS A CA 1
ATOM 1560 C C . LYS A 1 199 ? -19.605 10.727 -2.841 1.00 83.94 199 LYS A C 1
ATOM 1562 O O . LYS A 1 199 ? -19.164 11.680 -2.199 1.00 83.94 199 LYS A O 1
ATOM 1567 N N . PRO A 1 200 ? -20.898 10.369 -2.855 1.00 85.94 200 PRO A N 1
ATOM 1568 C CA . PRO A 1 200 ? -21.884 11.090 -2.069 1.00 85.94 200 PRO A CA 1
ATOM 1569 C C . PRO A 1 200 ? -21.569 11.071 -0.572 1.00 85.94 200 PRO A C 1
ATOM 1571 O O . PRO A 1 200 ? -21.011 10.091 -0.066 1.00 85.94 200 PRO A O 1
ATOM 1574 N N . PHE A 1 201 ? -21.968 12.117 0.150 1.00 85.44 201 PHE A N 1
ATOM 1575 C CA . PHE A 1 201 ? -21.787 12.245 1.599 1.00 85.44 201 PHE A CA 1
ATOM 1576 C C . PHE A 1 201 ? -22.336 11.031 2.354 1.00 85.44 201 PHE A C 1
ATOM 1578 O O . PHE A 1 201 ? -21.691 10.528 3.276 1.00 85.44 201 PHE A O 1
ATOM 1585 N N . CYS A 1 202 ? -23.491 10.507 1.930 1.00 83.69 202 CYS A N 1
ATOM 1586 C CA . CYS A 1 202 ? -24.129 9.359 2.572 1.00 83.69 202 CYS A CA 1
ATOM 1587 C C . CYS A 1 202 ? -23.230 8.113 2.606 1.00 83.69 202 CYS A C 1
ATOM 1589 O O . CYS A 1 202 ? -23.271 7.364 3.578 1.00 83.69 202 CYS A O 1
ATOM 1591 N N . VAL A 1 203 ? -22.358 7.921 1.608 1.00 83.75 203 VAL A N 1
ATOM 1592 C CA . VAL A 1 203 ? -21.388 6.817 1.603 1.00 83.75 203 VAL A CA 1
ATOM 1593 C C . VAL A 1 203 ? -20.413 6.970 2.767 1.00 83.75 203 VAL A C 1
ATOM 1595 O O . VAL A 1 203 ? -20.165 6.008 3.488 1.00 83.75 203 VAL A O 1
ATOM 1598 N N . PHE A 1 204 ? -19.884 8.174 2.992 1.00 83.50 204 PHE A N 1
ATOM 1599 C CA . PHE A 1 204 ? -18.985 8.434 4.117 1.00 83.50 204 PHE A CA 1
ATOM 1600 C C . PHE A 1 204 ? -19.713 8.318 5.454 1.00 83.50 204 PHE A C 1
ATOM 1602 O O . PHE A 1 204 ? -19.181 7.693 6.363 1.00 83.50 204 PHE A O 1
ATOM 1609 N N . ALA A 1 205 ? -20.946 8.819 5.557 1.00 83.81 205 ALA A N 1
ATOM 1610 C CA . ALA A 1 205 ? -21.757 8.676 6.765 1.00 83.81 205 ALA A CA 1
ATOM 1611 C C . ALA A 1 205 ? -21.983 7.199 7.144 1.00 83.81 205 ALA A C 1
ATOM 1613 O O . ALA A 1 205 ? -21.806 6.827 8.302 1.00 83.81 205 ALA A O 1
ATOM 1614 N N . ILE A 1 206 ? -22.299 6.340 6.166 1.00 85.00 206 ILE A N 1
ATOM 1615 C CA . ILE A 1 206 ? -22.439 4.890 6.379 1.00 85.00 206 ILE A CA 1
ATOM 1616 C C . ILE A 1 206 ? -21.114 4.274 6.842 1.00 85.00 206 ILE A C 1
ATOM 1618 O O . ILE A 1 206 ? -21.100 3.481 7.781 1.00 85.00 206 ILE A O 1
ATOM 1622 N N . LEU A 1 207 ? -19.994 4.639 6.210 1.00 83.88 207 LEU A N 1
ATOM 1623 C CA . LEU A 1 207 ? -18.672 4.124 6.579 1.00 83.88 207 LEU A CA 1
ATOM 1624 C C . LEU A 1 207 ? -18.225 4.571 7.980 1.00 83.88 207 LEU A C 1
ATOM 1626 O O . LEU A 1 207 ? -17.585 3.791 8.689 1.00 83.88 207 LEU A O 1
ATOM 1630 N N . GLU A 1 208 ? -18.557 5.796 8.390 1.00 85.00 208 GLU A N 1
ATOM 1631 C CA . GLU A 1 208 ? -18.298 6.277 9.750 1.00 85.00 208 GLU A CA 1
ATOM 1632 C C . GLU A 1 208 ? -19.161 5.543 10.773 1.00 85.00 208 GLU A C 1
ATOM 1634 O O . GLU A 1 208 ? -18.640 5.082 11.787 1.00 85.00 208 GLU A O 1
ATOM 1639 N N . LEU A 1 209 ? -20.451 5.346 10.486 1.00 87.25 209 LEU A N 1
ATOM 1640 C CA . LEU A 1 209 ? -21.341 4.587 11.363 1.00 87.25 209 LEU A CA 1
ATOM 1641 C C . LEU A 1 209 ? -20.876 3.131 11.516 1.00 87.25 209 LEU A C 1
ATOM 1643 O O . LEU A 1 209 ? -20.816 2.612 12.631 1.00 87.25 209 LEU A O 1
ATOM 1647 N N . ALA A 1 210 ? -20.495 2.487 10.409 1.00 86.31 210 ALA A N 1
ATOM 1648 C CA . ALA A 1 210 ? -19.960 1.129 10.418 1.00 86.31 210 ALA A CA 1
ATOM 1649 C C . ALA A 1 210 ? -18.692 1.029 11.277 1.00 86.31 210 ALA A C 1
ATOM 1651 O O . ALA A 1 210 ? -18.533 0.088 12.054 1.00 86.31 210 ALA A O 1
ATOM 1652 N N . TRP A 1 211 ? -17.801 2.017 11.186 1.00 88.44 211 TRP A N 1
ATOM 1653 C CA . TRP A 1 211 ? -16.613 2.037 12.029 1.00 88.44 211 TRP A CA 1
ATOM 1654 C C . TRP A 1 211 ? -16.899 2.341 13.487 1.00 88.44 211 TRP A C 1
ATOM 1656 O O . TRP A 1 211 ? -16.238 1.774 14.344 1.00 88.44 211 TRP A O 1
ATOM 1666 N N . PHE A 1 212 ? -17.861 3.209 13.793 1.00 90.31 212 PHE A N 1
ATOM 1667 C CA . PHE A 1 212 ? -18.255 3.442 15.176 1.00 90.31 212 PHE A CA 1
ATOM 1668 C C . PHE A 1 212 ? -18.763 2.141 15.810 1.00 90.31 212 PHE A C 1
ATOM 1670 O O . PHE A 1 212 ? -18.300 1.755 16.881 1.00 90.31 212 PHE A O 1
ATOM 1677 N N . GLY A 1 213 ? -19.630 1.404 15.106 1.00 91.44 213 GLY A N 1
ATOM 1678 C CA . GLY A 1 213 ? -20.068 0.075 15.541 1.00 91.44 213 GLY A CA 1
ATOM 1679 C C . GLY A 1 213 ? -18.895 -0.891 15.736 1.00 91.44 213 GLY A C 1
ATOM 1680 O O . GLY A 1 213 ? -18.807 -1.584 16.746 1.00 91.44 213 GLY A O 1
ATOM 1681 N N . PHE A 1 214 ? -17.941 -0.885 14.811 1.00 90.44 214 PHE A N 1
ATOM 1682 C CA . PHE A 1 214 ? -16.712 -1.670 14.910 1.00 90.44 214 PHE A CA 1
ATOM 1683 C C . PHE A 1 214 ? -15.822 -1.293 16.099 1.00 90.44 214 PHE A C 1
ATOM 1685 O O . PHE A 1 214 ? -15.348 -2.177 16.810 1.00 90.44 214 PHE A O 1
ATOM 1692 N N . ALA A 1 215 ? -15.607 -0.003 16.333 1.00 92.12 215 ALA A N 1
ATOM 1693 C CA . ALA A 1 215 ? -14.837 0.507 17.452 1.00 92.12 215 ALA A CA 1
ATOM 1694 C C . ALA A 1 215 ? -15.430 -0.001 18.769 1.00 92.12 215 ALA A C 1
ATOM 1696 O O . ALA A 1 215 ? -14.695 -0.511 19.611 1.00 92.12 215 ALA A O 1
ATOM 1697 N N . LEU A 1 216 ? -16.760 0.043 18.915 1.00 95.62 216 LEU A N 1
ATOM 1698 C CA . LEU A 1 216 ? -17.456 -0.520 20.075 1.00 95.62 216 LEU A CA 1
ATOM 1699 C C . LEU A 1 216 ? -17.191 -2.022 20.239 1.00 95.62 216 LEU A C 1
ATOM 1701 O O . LEU A 1 216 ? -16.930 -2.471 21.354 1.00 95.62 216 LEU A O 1
ATOM 1705 N N . VAL A 1 217 ? -17.202 -2.793 19.147 1.00 94.44 217 VAL A N 1
ATOM 1706 C CA . VAL A 1 217 ? -16.863 -4.226 19.183 1.00 94.44 217 VAL A CA 1
ATOM 1707 C C . VAL A 1 217 ? -15.421 -4.440 19.642 1.00 94.44 217 VAL A C 1
ATOM 1709 O O . VAL A 1 217 ? -15.183 -5.273 20.513 1.00 94.44 217 VAL A O 1
ATOM 1712 N N . LEU A 1 218 ? -14.456 -3.677 19.126 1.00 94.81 218 LEU A N 1
ATOM 1713 C CA . LEU A 1 218 ? -13.061 -3.785 19.556 1.00 94.81 218 LEU A CA 1
ATOM 1714 C C . LEU A 1 218 ? -12.856 -3.386 21.018 1.00 94.81 218 LEU A C 1
ATOM 1716 O O . LEU A 1 218 ? -12.138 -4.082 21.737 1.00 94.81 218 LEU A O 1
ATOM 1720 N N . PHE A 1 219 ? -13.519 -2.327 21.484 1.00 96.12 219 PHE A N 1
ATOM 1721 C CA . PHE A 1 219 ? -13.507 -1.948 22.896 1.00 96.12 219 PHE A CA 1
ATOM 1722 C C . PHE A 1 219 ? -14.106 -3.048 23.780 1.00 96.12 219 PHE A C 1
ATOM 1724 O O . PHE A 1 219 ? -13.515 -3.400 24.800 1.00 96.12 219 PHE A O 1
ATOM 1731 N N . ALA A 1 220 ? -15.222 -3.658 23.371 1.00 94.56 220 ALA A N 1
ATOM 1732 C CA . ALA A 1 220 ? -15.800 -4.811 24.066 1.00 94.56 220 ALA A CA 1
ATOM 1733 C C . ALA A 1 220 ? -14.853 -6.027 24.047 1.00 94.56 220 ALA A C 1
ATOM 1735 O O . ALA A 1 220 ? -14.765 -6.784 25.014 1.00 94.56 220 ALA A O 1
ATOM 1736 N N . MET A 1 221 ? -14.069 -6.173 22.979 1.00 93.00 221 MET A N 1
ATOM 1737 C CA . MET A 1 221 ? -12.956 -7.113 22.877 1.00 93.00 221 MET A CA 1
ATOM 1738 C C . MET A 1 221 ? -11.679 -6.601 23.563 1.00 93.00 221 MET A C 1
ATOM 1740 O O . MET A 1 221 ? -10.606 -7.106 23.257 1.00 93.00 221 MET A O 1
ATOM 1744 N N . GLY A 1 222 ? -11.731 -5.628 24.474 1.00 94.38 222 GLY A N 1
ATOM 1745 C CA . GLY A 1 222 ? -10.591 -5.195 25.290 1.00 94.38 222 GLY A CA 1
ATOM 1746 C C . GLY A 1 222 ? -9.443 -4.521 24.533 1.00 94.38 222 GLY A C 1
ATOM 1747 O O . GLY A 1 222 ? -8.358 -4.377 25.096 1.00 94.38 222 GLY A O 1
ATOM 1748 N N . PHE A 1 223 ? -9.647 -4.128 23.276 1.00 95.88 223 PHE A N 1
ATOM 1749 C CA . PHE A 1 223 ? -8.707 -3.269 22.566 1.00 95.88 223 PHE A CA 1
ATOM 1750 C C . PHE A 1 223 ? -8.878 -1.816 23.011 1.00 95.88 223 PHE A C 1
ATOM 1752 O O . PHE A 1 223 ? -9.954 -1.371 23.397 1.00 95.88 223 PHE A O 1
ATOM 1759 N N . SER A 1 224 ? -7.797 -1.059 22.914 1.00 96.00 224 SER A N 1
ATOM 1760 C CA . SER A 1 224 ? -7.737 0.381 23.104 1.00 96.00 224 SER A CA 1
ATOM 1761 C C . SER A 1 224 ? -7.248 1.037 21.824 1.00 96.00 224 SER A C 1
ATOM 1763 O O . SER A 1 224 ? -6.298 0.565 21.202 1.00 96.00 224 SER A O 1
ATOM 1765 N N . TYR A 1 225 ? -7.861 2.152 21.445 1.00 94.94 225 TYR A N 1
ATOM 1766 C CA . TYR A 1 225 ? -7.376 2.955 20.331 1.00 94.94 225 TYR A CA 1
ATOM 1767 C C . TYR A 1 225 ? -6.184 3.814 20.769 1.00 94.94 225 TYR A C 1
ATOM 1769 O O . TYR A 1 225 ? -6.186 4.413 21.854 1.00 94.94 225 TYR A O 1
ATOM 1777 N N . ARG A 1 226 ? -5.149 3.862 19.933 1.00 94.44 226 ARG A N 1
ATOM 1778 C CA . ARG A 1 226 ? -3.926 4.638 20.145 1.00 94.44 226 ARG A CA 1
ATOM 1779 C C . ARG A 1 226 ? -3.480 5.275 18.835 1.00 94.44 226 ARG A C 1
ATOM 1781 O O . ARG A 1 226 ? -3.852 4.855 17.741 1.00 94.44 226 ARG A O 1
ATOM 1788 N N . ARG A 1 227 ? -2.647 6.302 18.964 1.00 90.12 227 ARG A N 1
ATOM 1789 C CA . ARG A 1 227 ? -1.972 6.947 17.843 1.00 90.12 227 ARG A CA 1
ATOM 1790 C C . ARG A 1 227 ? -0.526 7.207 18.222 1.00 90.12 227 ARG A C 1
ATOM 1792 O O . ARG A 1 227 ? -0.259 7.665 19.332 1.00 90.12 227 ARG A O 1
ATOM 1799 N N . LYS A 1 228 ? 0.392 6.906 17.312 1.00 87.62 228 LYS A N 1
ATOM 1800 C CA . LYS A 1 228 ? 1.808 7.239 17.444 1.00 87.62 228 LYS A CA 1
ATOM 1801 C C . LYS A 1 228 ? 2.286 7.758 16.101 1.00 87.62 228 LYS A C 1
ATOM 1803 O O . LYS A 1 228 ? 2.083 7.102 15.082 1.00 87.62 228 LYS A O 1
ATOM 1808 N N . ASP A 1 229 ? 2.890 8.939 16.124 1.00 85.12 229 ASP A N 1
ATOM 1809 C CA . ASP A 1 229 ? 3.242 9.684 14.920 1.00 85.12 229 ASP A CA 1
ATOM 1810 C C . ASP A 1 229 ? 1.994 9.807 14.011 1.00 85.12 229 ASP A C 1
ATOM 1812 O O . ASP A 1 229 ? 0.902 10.148 14.484 1.00 85.12 229 ASP A O 1
ATOM 1816 N N . ASP A 1 230 ? 2.114 9.464 12.731 1.00 78.50 230 ASP A N 1
ATOM 1817 C CA . ASP A 1 230 ? 1.008 9.529 11.772 1.00 78.50 230 ASP A CA 1
ATOM 1818 C C . ASP A 1 230 ? 0.129 8.269 11.736 1.00 78.50 230 ASP A C 1
ATOM 1820 O O . ASP A 1 230 ? -0.888 8.256 11.041 1.00 78.50 230 ASP A O 1
ATOM 1824 N N . VAL A 1 231 ? 0.457 7.229 12.510 1.00 84.50 231 VAL A N 1
ATOM 1825 C CA . VAL A 1 231 ? -0.237 5.935 12.464 1.00 84.50 231 VAL A CA 1
ATOM 1826 C C . VAL A 1 231 ? -1.198 5.777 13.638 1.00 84.50 231 VAL A C 1
ATOM 1828 O O . VAL A 1 231 ? -0.839 5.904 14.813 1.00 84.50 231 VAL A O 1
ATOM 1831 N N . ALA A 1 232 ? -2.448 5.473 13.301 1.00 90.12 232 ALA A N 1
ATOM 1832 C CA . ALA A 1 232 ? -3.458 5.020 14.241 1.00 90.12 232 ALA A CA 1
ATOM 1833 C C . ALA A 1 232 ? -3.442 3.492 14.335 1.00 90.12 232 ALA A C 1
ATOM 1835 O O . ALA A 1 232 ? -3.173 2.802 13.354 1.00 90.12 232 ALA A O 1
ATOM 1836 N N . TYR A 1 233 ? -3.723 2.951 15.513 1.00 93.94 233 TYR A N 1
ATOM 1837 C CA . TYR A 1 233 ? -3.783 1.508 15.709 1.00 93.94 233 TYR A CA 1
ATOM 1838 C C . TYR A 1 233 ? -4.638 1.146 16.922 1.00 93.94 233 TYR A C 1
ATOM 1840 O O . TYR A 1 233 ? -4.797 1.919 17.869 1.00 93.94 233 TYR A O 1
ATOM 1848 N N . TRP A 1 234 ? -5.168 -0.068 16.895 1.00 95.94 234 TRP A N 1
ATOM 1849 C CA . TRP A 1 234 ? -5.825 -0.709 18.021 1.00 95.94 234 TRP A CA 1
ATOM 1850 C C . TRP A 1 234 ? -4.830 -1.609 18.730 1.00 95.94 234 TRP A C 1
ATOM 1852 O O . TRP A 1 234 ? -4.157 -2.409 18.088 1.00 95.94 234 TRP A O 1
ATOM 1862 N N . ILE A 1 235 ? -4.746 -1.511 20.052 1.00 96.19 235 ILE A N 1
ATOM 1863 C CA . ILE A 1 235 ? -3.893 -2.377 20.860 1.00 96.19 235 ILE A CA 1
ATOM 1864 C C . ILE A 1 235 ? -4.693 -3.080 21.943 1.00 96.19 235 ILE A C 1
ATOM 1866 O O . ILE A 1 235 ? -5.465 -2.452 22.661 1.00 96.19 235 ILE A O 1
ATOM 1870 N N . ARG A 1 236 ? -4.481 -4.381 22.096 1.00 94.88 236 ARG A N 1
ATOM 1871 C CA . ARG A 1 236 ? -4.890 -5.131 23.279 1.00 94.88 236 ARG A CA 1
ATOM 1872 C C . ARG A 1 236 ? -3.640 -5.668 23.951 1.00 94.88 236 ARG A C 1
ATOM 1874 O O . ARG A 1 236 ? -2.957 -6.520 23.390 1.00 94.88 236 ARG A O 1
ATOM 1881 N N . GLU A 1 237 ? -3.350 -5.167 25.142 1.00 92.81 237 GLU A N 1
ATOM 1882 C CA . GLU A 1 237 ? -2.202 -5.611 25.928 1.00 92.81 237 GLU A CA 1
ATOM 1883 C C . GLU A 1 237 ? -2.423 -7.044 26.430 1.00 92.81 237 GLU A C 1
ATOM 1885 O O . GLU A 1 237 ? -3.500 -7.395 26.931 1.00 92.81 237 GLU A O 1
ATOM 1890 N N . GLY A 1 238 ? -1.403 -7.885 26.262 1.00 87.50 238 GLY A N 1
ATOM 1891 C CA . GLY A 1 238 ? -1.399 -9.234 26.811 1.00 87.50 238 GLY A CA 1
ATOM 1892 C C . GLY A 1 238 ? -1.278 -9.192 28.333 1.00 87.50 238 GLY A C 1
ATOM 1893 O O . GLY A 1 238 ? -0.462 -8.452 28.870 1.00 87.50 238 GLY A O 1
ATOM 1894 N N . ARG A 1 239 ? -2.077 -9.996 29.042 1.00 72.94 239 ARG A N 1
ATOM 1895 C CA . ARG A 1 239 ? -2.053 -10.073 30.520 1.00 72.94 239 ARG A CA 1
ATOM 1896 C C . ARG A 1 239 ? -1.258 -11.265 31.066 1.00 72.94 239 ARG A C 1
ATOM 1898 O O . ARG A 1 239 ? -1.474 -11.667 32.206 1.00 72.94 239 ARG A O 1
ATOM 1905 N N . ALA A 1 240 ? -0.405 -11.901 30.263 1.00 64.50 240 ALA A N 1
ATOM 1906 C CA . ALA A 1 240 ? 0.284 -13.108 30.711 1.00 64.50 240 ALA A CA 1
ATOM 1907 C C . ALA A 1 240 ? 1.289 -12.799 31.836 1.00 64.50 240 ALA A C 1
ATOM 1909 O O . ALA A 1 240 ? 2.213 -12.018 31.649 1.00 64.50 240 ALA A O 1
ATOM 1910 N N . ALA A 1 241 ? 1.145 -13.482 32.976 1.00 60.69 241 ALA A N 1
ATOM 1911 C CA . ALA A 1 241 ? 2.051 -13.426 34.131 1.00 60.69 241 ALA A CA 1
ATOM 1912 C C . ALA A 1 241 ? 3.407 -14.144 33.907 1.00 60.69 241 ALA A C 1
ATOM 1914 O O . ALA A 1 241 ? 4.101 -14.475 34.864 1.00 60.69 241 ALA A O 1
ATOM 1915 N N . GLY A 1 242 ? 3.761 -14.440 32.652 1.00 69.38 242 GLY A N 1
ATOM 1916 C CA . GLY A 1 242 ? 4.948 -15.208 32.265 1.00 69.38 242 GLY A CA 1
ATOM 1917 C C . GLY A 1 242 ? 5.928 -14.395 31.420 1.00 69.38 242 GLY A C 1
ATOM 1918 O O . GLY A 1 242 ? 5.842 -13.171 31.353 1.00 69.38 242 GLY A O 1
ATOM 1919 N N . GLN A 1 243 ? 6.860 -15.082 30.752 1.00 66.56 243 GLN A N 1
ATOM 1920 C CA . GLN A 1 243 ? 7.818 -14.424 29.859 1.00 66.56 243 GLN A CA 1
ATOM 1921 C C . GLN A 1 243 ? 7.090 -13.660 28.736 1.00 66.56 243 GLN A C 1
ATOM 1923 O O . GLN A 1 243 ? 6.149 -14.205 28.141 1.00 66.56 243 GL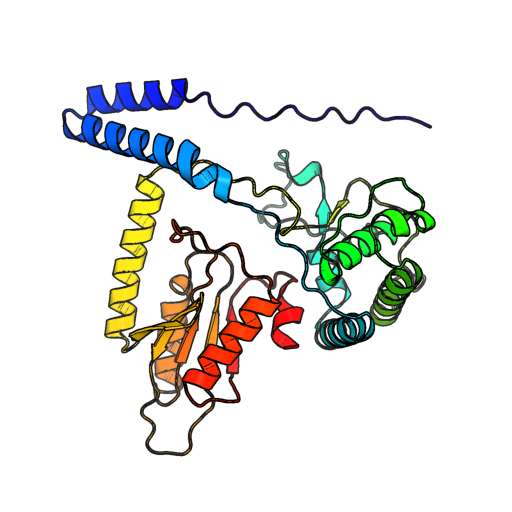N A O 1
ATOM 1928 N N . PRO A 1 244 ? 7.507 -12.418 28.433 1.00 78.31 244 PRO A N 1
ATOM 1929 C CA . PRO A 1 244 ? 6.879 -11.608 27.399 1.00 78.31 244 PRO A CA 1
ATOM 1930 C C . PRO A 1 244 ? 7.009 -12.303 26.040 1.00 78.31 244 PRO A C 1
ATOM 1932 O O . PRO A 1 244 ? 8.108 -12.582 25.567 1.00 78.31 244 PRO A O 1
ATOM 1935 N N . LYS A 1 245 ? 5.866 -12.603 25.415 1.00 89.12 245 LYS A N 1
ATOM 1936 C CA . LYS A 1 245 ? 5.807 -13.105 24.036 1.00 89.12 245 LYS A CA 1
ATOM 1937 C C . LYS A 1 245 ? 5.828 -11.922 23.062 1.00 89.12 245 LYS A C 1
ATOM 1939 O O . LYS A 1 245 ? 5.214 -10.899 23.380 1.00 89.12 245 LYS A O 1
ATOM 1944 N N . PRO A 1 246 ? 6.439 -12.062 21.872 1.00 91.81 246 PRO A N 1
ATOM 1945 C CA . PRO A 1 246 ? 6.418 -11.002 20.872 1.00 91.81 246 PRO A CA 1
ATOM 1946 C C . PRO A 1 246 ? 4.968 -10.653 20.480 1.00 91.81 246 PRO A C 1
ATOM 1948 O O . PRO A 1 246 ? 4.137 -11.564 20.333 1.00 91.81 246 PRO A O 1
ATOM 1951 N N . PRO A 1 247 ? 4.633 -9.356 20.330 1.00 93.88 247 PRO A N 1
ATOM 1952 C CA . PRO A 1 247 ? 3.309 -8.922 19.913 1.00 93.88 247 PRO A CA 1
ATOM 1953 C C . PRO A 1 247 ? 2.965 -9.440 18.517 1.00 93.88 247 PRO A C 1
ATOM 1955 O O . PRO A 1 247 ? 3.833 -9.604 17.659 1.00 93.88 247 PRO A O 1
ATOM 1958 N N . VAL A 1 248 ? 1.673 -9.650 18.272 1.00 93.31 248 VAL A N 1
ATOM 1959 C CA . VAL A 1 248 ? 1.154 -9.905 16.924 1.00 93.31 248 VAL A CA 1
ATOM 1960 C C . VAL A 1 248 ? 0.703 -8.583 16.320 1.00 93.31 248 VAL A C 1
ATOM 1962 O O . VAL A 1 248 ? -0.167 -7.915 16.878 1.00 93.31 248 VAL A O 1
ATOM 1965 N N . VAL A 1 249 ? 1.282 -8.219 15.178 1.00 94.56 249 VAL A N 1
ATOM 1966 C CA . VAL A 1 249 ? 0.953 -7.005 14.430 1.00 94.56 249 VAL A CA 1
ATOM 1967 C C . VAL A 1 249 ? 0.116 -7.380 13.213 1.00 94.56 249 VAL A C 1
ATOM 1969 O O . VAL A 1 249 ? 0.630 -7.957 12.258 1.00 94.56 249 VAL A O 1
ATOM 1972 N N . LEU A 1 250 ? -1.172 -7.048 13.235 1.00 94.06 250 LEU A N 1
ATOM 1973 C CA . LEU A 1 250 ? -2.062 -7.182 12.088 1.00 94.06 250 LEU A CA 1
ATOM 1974 C C . LEU A 1 250 ? -1.901 -5.969 11.163 1.00 94.06 250 LEU A C 1
ATOM 1976 O O . LEU A 1 250 ? -2.212 -4.838 11.547 1.00 94.06 250 LEU A O 1
ATOM 1980 N N . LEU A 1 251 ? -1.467 -6.229 9.931 1.00 92.12 251 LEU A N 1
ATOM 1981 C CA . LEU A 1 251 ? -1.409 -5.267 8.835 1.00 92.12 251 LEU A CA 1
ATOM 1982 C C . LEU A 1 251 ? -2.494 -5.622 7.819 1.00 92.12 251 LEU A C 1
ATOM 1984 O O . LEU A 1 251 ? -2.412 -6.653 7.151 1.00 92.12 251 LEU A O 1
ATOM 1988 N N . HIS A 1 252 ? -3.515 -4.780 7.695 1.00 89.31 252 HIS A N 1
ATOM 1989 C CA . HIS A 1 252 ? -4.546 -4.967 6.679 1.00 89.31 252 HIS A CA 1
ATOM 1990 C C . HIS A 1 252 ? -4.173 -4.277 5.356 1.00 89.31 252 HIS A C 1
ATOM 1992 O O . HIS A 1 252 ? -3.453 -3.281 5.332 1.00 89.31 252 HIS A O 1
ATOM 1998 N N . GLY A 1 253 ? -4.702 -4.787 4.245 1.00 82.75 253 GLY A N 1
ATOM 1999 C CA . GLY A 1 253 ? -4.599 -4.161 2.928 1.00 82.75 253 GLY A CA 1
ATOM 2000 C C . GLY A 1 253 ? -5.572 -2.994 2.720 1.00 82.75 253 GLY A C 1
ATOM 2001 O O . GLY A 1 253 ? -6.291 -2.576 3.628 1.00 82.75 253 GLY A O 1
ATOM 2002 N N . VAL A 1 254 ? -5.630 -2.489 1.487 1.00 78.44 254 VAL A N 1
ATOM 2003 C CA . VAL A 1 254 ? -6.535 -1.397 1.090 1.00 78.44 254 VAL A CA 1
ATOM 2004 C C . VAL A 1 254 ? -7.996 -1.794 1.335 1.00 78.44 254 VAL A C 1
ATOM 2006 O O . VAL A 1 254 ? -8.443 -2.838 0.859 1.00 78.44 254 VAL A O 1
ATOM 2009 N N . GLY A 1 255 ? -8.764 -0.956 2.038 1.00 79.75 255 GLY A N 1
ATOM 2010 C CA . GLY A 1 255 ? -10.196 -1.186 2.234 1.00 79.75 255 GLY A CA 1
ATOM 2011 C C . GLY A 1 255 ? -10.738 -0.656 3.554 1.00 79.75 255 GLY A C 1
ATOM 2012 O O . GLY A 1 255 ? -10.380 0.434 3.994 1.00 79.75 255 GLY A O 1
ATOM 2013 N N . LEU A 1 256 ? -11.625 -1.442 4.172 1.00 83.44 256 LEU A N 1
ATOM 2014 C CA . LEU A 1 256 ? -12.346 -1.084 5.396 1.00 83.44 256 LEU A CA 1
ATOM 2015 C C . LEU A 1 256 ? -11.520 -1.272 6.681 1.00 83.44 256 LEU A C 1
ATOM 2017 O O . LEU A 1 256 ? -12.081 -1.518 7.747 1.00 83.44 256 LEU A O 1
ATOM 2021 N N . GLY A 1 257 ? -10.210 -1.057 6.630 1.00 85.50 257 GLY A N 1
ATOM 2022 C CA . GLY A 1 257 ? -9.406 -1.089 7.844 1.00 85.50 257 GLY A CA 1
ATOM 2023 C C . GLY A 1 257 ? -9.315 -2.497 8.429 1.00 85.50 257 GLY A C 1
ATOM 2024 O O . GLY A 1 257 ? -9.319 -3.504 7.713 1.00 85.50 257 GLY A O 1
ATOM 2025 N N . VAL A 1 258 ? -9.322 -2.563 9.756 1.00 89.56 258 VAL A N 1
ATOM 2026 C CA . VAL A 1 258 ? -9.335 -3.817 10.523 1.00 89.56 258 VAL A CA 1
ATOM 2027 C C . VAL A 1 258 ? -10.723 -4.498 10.537 1.00 89.56 258 VAL A C 1
ATOM 2029 O O . VAL A 1 258 ? -10.822 -5.682 10.861 1.00 89.56 258 VAL A O 1
ATOM 2032 N N . LEU A 1 259 ? -11.796 -3.806 10.129 1.00 89.50 259 LEU A N 1
ATOM 2033 C CA . LEU A 1 259 ? -13.186 -4.292 10.203 1.00 89.50 259 LEU A CA 1
ATOM 2034 C C . LEU A 1 259 ? -13.409 -5.702 9.610 1.00 89.50 259 LEU A C 1
ATOM 2036 O O . LEU A 1 259 ? -14.011 -6.533 10.293 1.00 89.50 259 LEU A O 1
ATOM 2040 N N . PRO A 1 260 ? -12.911 -6.047 8.405 1.00 90.00 260 PRO A N 1
ATOM 2041 C CA . PRO A 1 260 ? -13.123 -7.381 7.830 1.00 90.00 260 PRO A CA 1
ATOM 2042 C C . PRO A 1 260 ? -12.455 -8.514 8.624 1.00 90.00 260 PRO A C 1
ATOM 2044 O O . PRO A 1 260 ? -12.757 -9.684 8.407 1.00 90.00 260 PRO A O 1
ATOM 2047 N N . TYR A 1 261 ? -11.543 -8.175 9.535 1.00 91.81 261 TYR A N 1
ATOM 2048 C CA . TYR A 1 261 ? -10.678 -9.113 10.242 1.00 91.81 261 TYR A CA 1
ATOM 2049 C C . TYR A 1 261 ? -11.116 -9.367 11.685 1.00 91.81 261 TYR A C 1
ATOM 2051 O O . TYR A 1 261 ? -10.474 -10.150 12.378 1.00 91.81 261 TYR A O 1
ATOM 2059 N N . ILE A 1 262 ? -12.208 -8.757 12.158 1.00 91.00 262 ILE A N 1
ATOM 2060 C CA . ILE A 1 262 ? -12.685 -8.921 13.544 1.00 91.00 262 ILE A CA 1
ATOM 2061 C C . ILE A 1 262 ? -13.001 -10.377 13.865 1.00 91.00 262 ILE A C 1
ATOM 2063 O O . ILE A 1 262 ? -12.633 -10.864 14.930 1.00 91.00 262 ILE A O 1
ATOM 2067 N N . SER A 1 263 ? -13.695 -11.073 12.961 1.00 91.12 263 SER A N 1
ATOM 2068 C CA . SER A 1 263 ? -14.078 -12.472 13.168 1.00 91.12 263 SER A CA 1
ATOM 2069 C C . SER A 1 263 ? -12.838 -13.350 13.329 1.00 91.12 263 SER A C 1
ATOM 2071 O O . SER A 1 263 ? -12.766 -14.150 14.260 1.00 91.12 263 SER A O 1
ATOM 2073 N N . MET A 1 264 ? -11.832 -13.126 12.482 1.00 91.38 264 MET A N 1
ATOM 2074 C CA . MET A 1 264 ? -10.528 -13.771 12.568 1.00 91.38 264 MET A CA 1
ATOM 2075 C C . MET A 1 264 ? -9.809 -13.410 13.874 1.00 91.38 264 MET A C 1
ATOM 2077 O O . MET A 1 264 ? -9.381 -14.312 14.583 1.00 91.38 264 MET A O 1
ATOM 2081 N N . LEU A 1 265 ? -9.726 -12.128 14.247 1.00 90.88 265 LEU A N 1
ATOM 2082 C CA . LEU A 1 265 ? -9.114 -11.691 15.510 1.00 90.88 265 LEU A CA 1
ATOM 2083 C C . LEU A 1 265 ? -9.792 -12.338 16.723 1.00 90.88 265 LEU A C 1
ATOM 2085 O O . LEU A 1 265 ? -9.117 -12.822 17.628 1.00 90.88 265 LEU A O 1
ATOM 2089 N N . GLY A 1 266 ? -11.124 -12.383 16.735 1.00 90.12 266 GLY A N 1
ATOM 2090 C CA . GLY A 1 266 ? -11.903 -13.030 17.784 1.00 90.12 266 GLY A CA 1
ATOM 2091 C C . GLY A 1 266 ? -11.691 -14.542 17.827 1.00 90.12 266 GLY A C 1
ATOM 2092 O O . GLY A 1 266 ? -11.604 -15.109 18.914 1.00 90.12 266 GLY A O 1
ATOM 2093 N N . TRP A 1 267 ? -11.578 -15.197 16.668 1.00 91.56 267 TRP A N 1
ATOM 2094 C CA . TRP A 1 267 ? -11.276 -16.625 16.580 1.00 91.56 267 TRP A CA 1
ATOM 2095 C C . TRP A 1 267 ? -9.862 -16.931 17.083 1.00 91.56 267 TRP A C 1
ATOM 2097 O O . TRP A 1 267 ? -9.722 -17.750 17.989 1.00 91.56 267 TRP A O 1
ATOM 2107 N N . ILE A 1 268 ? -8.832 -16.228 16.595 1.00 86.69 268 ILE A N 1
ATOM 2108 C CA . ILE A 1 268 ? -7.448 -16.461 17.035 1.00 86.69 268 ILE A CA 1
ATOM 2109 C C . ILE A 1 268 ? -7.299 -16.141 18.525 1.00 86.69 268 ILE A C 1
ATOM 2111 O O . ILE A 1 268 ? -6.714 -16.926 19.265 1.00 86.69 268 ILE A O 1
ATOM 2115 N N . GLY A 1 269 ? -7.881 -15.036 18.998 1.00 85.31 269 GLY A N 1
ATOM 2116 C CA . GLY A 1 269 ? -7.833 -14.668 20.412 1.00 85.31 269 GLY A CA 1
ATOM 2117 C C . GLY A 1 269 ? -8.510 -15.684 21.340 1.00 85.31 269 GLY A C 1
ATOM 2118 O O . GLY A 1 269 ? -8.093 -15.826 22.489 1.00 85.31 269 GLY A O 1
ATOM 2119 N N . LYS A 1 270 ? -9.514 -16.430 20.850 1.00 87.19 270 LYS A N 1
ATOM 2120 C CA . LYS A 1 270 ? -10.108 -17.569 21.571 1.00 87.19 270 LYS A CA 1
ATOM 2121 C C . LYS A 1 270 ? -9.199 -18.803 21.584 1.00 87.19 270 LYS A C 1
ATOM 2123 O O . LYS A 1 270 ? -9.152 -19.466 22.611 1.00 87.19 270 LYS A O 1
ATOM 2128 N N . GLN A 1 271 ? -8.502 -19.101 20.485 1.00 86.75 271 GLN A N 1
ATOM 2129 C CA . GLN A 1 271 ? -7.628 -20.281 20.371 1.00 86.75 271 GLN A CA 1
ATOM 2130 C C . GLN A 1 271 ? -6.312 -20.116 21.144 1.00 86.75 271 GLN A C 1
ATOM 2132 O O . GLN A 1 271 ? -5.932 -20.970 21.934 1.00 86.75 271 GLN A O 1
ATOM 2137 N N . GLU A 1 272 ? -5.631 -18.988 20.946 1.00 81.00 272 GLU A N 1
ATOM 2138 C CA . GLU A 1 272 ? -4.305 -18.711 21.519 1.00 81.00 272 GLU A CA 1
ATOM 2139 C C . GLU A 1 272 ? -4.369 -18.138 22.941 1.00 81.00 272 GLU A C 1
ATOM 2141 O O . GLU A 1 272 ? -3.348 -17.984 23.619 1.00 81.00 272 GLU A O 1
ATOM 2146 N N . GLY A 1 273 ? -5.571 -17.755 23.375 1.00 76.25 273 GLY A N 1
ATOM 2147 C CA . GLY A 1 273 ? -5.776 -16.895 24.525 1.00 76.25 273 GLY A CA 1
ATOM 2148 C C . GLY A 1 273 ? -5.285 -15.464 24.273 1.00 76.25 273 GLY A C 1
ATOM 2149 O O . GLY A 1 273 ? -4.311 -15.187 23.569 1.00 76.25 273 GLY A O 1
ATOM 2150 N N . TRP A 1 274 ? -5.923 -14.500 24.929 1.00 87.12 274 TRP A N 1
ATOM 2151 C CA . TRP A 1 274 ? -5.522 -13.087 24.895 1.00 87.12 274 TRP A CA 1
ATOM 2152 C C . TRP A 1 274 ? -4.271 -12.784 25.747 1.00 87.12 274 TRP A C 1
ATOM 2154 O O . TRP A 1 274 ? -4.141 -11.699 26.310 1.00 87.12 274 TRP A O 1
ATOM 2164 N N . GLY A 1 275 ? -3.372 -13.760 25.904 1.00 87.06 275 GLY A N 1
ATOM 2165 C CA . GLY A 1 275 ? -2.185 -13.656 26.756 1.00 87.06 275 GLY A CA 1
ATOM 2166 C C . GLY A 1 275 ? -1.045 -12.844 26.138 1.00 87.06 275 GLY A C 1
ATOM 2167 O O . GLY A 1 275 ? -0.220 -12.313 26.875 1.00 87.06 275 GLY A O 1
ATOM 2168 N N . ARG A 1 276 ? -1.007 -12.720 24.806 1.00 90.56 276 ARG A N 1
ATOM 2169 C CA . ARG A 1 276 ? -0.026 -11.908 24.063 1.00 90.56 276 ARG A CA 1
ATOM 2170 C C . ARG A 1 276 ? -0.600 -10.544 23.684 1.00 90.56 276 ARG A C 1
ATOM 2172 O O . ARG A 1 276 ? -1.816 -10.408 23.571 1.00 90.56 276 ARG A O 1
ATOM 2179 N N . TH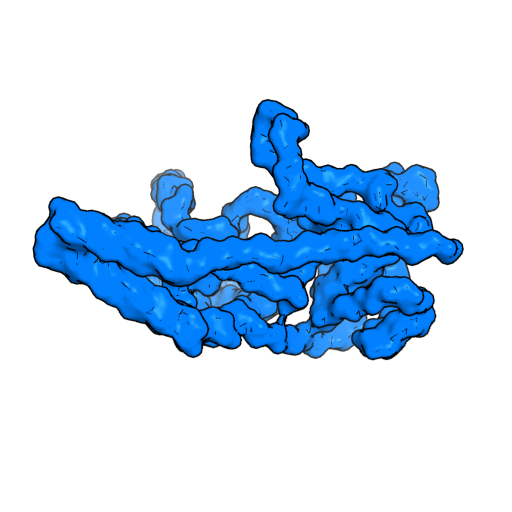R A 1 277 ? 0.271 -9.567 23.447 1.00 93.25 277 THR A N 1
ATOM 2180 C CA . THR A 1 277 ? -0.133 -8.247 22.946 1.00 93.25 277 THR A CA 1
ATOM 2181 C C . THR A 1 277 ? -0.526 -8.326 21.472 1.00 93.25 277 THR A C 1
ATOM 2183 O O . THR A 1 277 ? 0.155 -8.961 20.667 1.00 93.25 277 THR A O 1
ATOM 2186 N N . TRP A 1 278 ? -1.628 -7.669 21.121 1.00 94.31 278 TRP A N 1
ATOM 2187 C CA . TRP A 1 278 ? -2.149 -7.572 19.760 1.00 94.31 278 TRP A CA 1
ATOM 2188 C C . TRP A 1 278 ? -2.163 -6.119 19.322 1.00 94.31 278 TRP A C 1
ATOM 2190 O O . TRP A 1 278 ? -2.723 -5.284 20.025 1.00 94.31 278 TRP A O 1
ATOM 2200 N N . ILE A 1 279 ? -1.594 -5.831 18.158 1.00 95.25 279 ILE A N 1
ATOM 2201 C CA . ILE A 1 279 ? -1.564 -4.501 17.554 1.00 95.25 279 ILE A CA 1
ATOM 2202 C C . ILE A 1 279 ? -2.203 -4.618 16.173 1.00 95.25 279 ILE A C 1
ATOM 2204 O O . ILE A 1 279 ? -1.648 -5.260 15.293 1.00 95.25 279 ILE A O 1
ATOM 2208 N N . ALA A 1 280 ? -3.371 -4.023 15.964 1.00 94.81 280 ALA A N 1
ATOM 2209 C CA . ALA A 1 280 ? -4.017 -3.962 14.660 1.00 94.81 280 ALA A CA 1
ATOM 2210 C C . ALA A 1 280 ? -3.902 -2.543 14.108 1.00 94.81 280 ALA A C 1
ATOM 2212 O O . ALA A 1 280 ? -4.499 -1.604 14.635 1.00 94.81 280 ALA A O 1
ATOM 2213 N N . VAL A 1 281 ? -3.073 -2.386 13.083 1.00 92.69 281 VAL A N 1
ATOM 2214 C CA . VAL A 1 281 ? -2.698 -1.075 12.557 1.00 92.69 281 VAL A CA 1
ATOM 2215 C C . VAL A 1 281 ? -3.766 -0.593 11.593 1.00 92.69 281 VAL A C 1
ATOM 2217 O O . VAL A 1 281 ? -4.154 -1.344 10.708 1.00 92.69 281 VAL A O 1
ATOM 2220 N N . GLU A 1 282 ? -4.225 0.645 11.752 1.00 88.56 282 GLU A N 1
ATOM 2221 C CA . GLU A 1 282 ? -5.124 1.288 10.797 1.00 88.56 282 GLU A CA 1
ATOM 2222 C C . GLU A 1 282 ? -4.272 1.998 9.743 1.00 88.56 282 GLU A C 1
ATOM 2224 O O . GLU A 1 282 ? -3.555 2.959 10.041 1.00 88.56 282 GLU A O 1
ATOM 2229 N N . SER A 1 283 ? -4.330 1.515 8.501 1.00 74.38 283 SER A N 1
ATOM 2230 C CA . SER A 1 283 ? -3.634 2.165 7.393 1.00 74.38 283 SER A CA 1
ATOM 2231 C C . SER A 1 283 ? -4.178 3.589 7.199 1.00 74.38 283 SER A C 1
ATOM 2233 O O . SER A 1 283 ? -5.402 3.781 7.149 1.00 74.38 283 SER A O 1
ATOM 2235 N N . PRO A 1 284 ? -3.301 4.595 7.018 1.00 62.62 284 PRO A N 1
ATOM 2236 C CA . PRO A 1 284 ? -3.704 5.977 6.753 1.00 62.62 284 PRO A CA 1
ATOM 2237 C C . PRO A 1 284 ? -4.503 6.142 5.446 1.00 62.62 284 PRO A C 1
ATOM 2239 O O . PRO A 1 284 ? -5.050 7.206 5.177 1.00 62.62 284 PRO A O 1
ATOM 2242 N N . GLU A 1 285 ? -4.602 5.094 4.629 1.00 57.03 285 GLU A N 1
ATOM 2243 C CA . GLU A 1 285 ? -5.311 5.080 3.347 1.00 57.03 285 GLU A CA 1
ATOM 2244 C C . GLU A 1 285 ? -6.845 5.035 3.477 1.00 57.03 285 GLU A C 1
ATOM 2246 O O . GLU A 1 285 ? -7.557 5.138 2.473 1.00 57.03 285 GLU A O 1
ATOM 2251 N N . TYR A 1 286 ? -7.391 4.889 4.691 1.00 55.06 286 TYR A N 1
ATOM 2252 C CA . TYR A 1 286 ? -8.841 4.867 4.881 1.00 55.06 286 TYR A CA 1
ATOM 2253 C C . TYR A 1 286 ? -9.468 6.224 4.491 1.00 55.06 286 TYR A C 1
ATOM 2255 O O . TYR A 1 286 ? -8.940 7.276 4.863 1.00 55.06 286 TYR A O 1
ATOM 2263 N N . PRO A 1 287 ? -10.656 6.252 3.846 1.00 50.09 287 PRO A N 1
ATOM 2264 C CA . PRO A 1 287 ? -11.386 7.485 3.497 1.00 50.09 287 PRO A CA 1
ATOM 2265 C C . PRO A 1 287 ? -11.668 8.463 4.657 1.00 50.09 287 PRO A C 1
ATOM 2267 O O . PRO A 1 287 ? -12.104 9.588 4.408 1.00 50.09 287 PRO A O 1
ATOM 2270 N N . ARG A 1 288 ? -11.381 8.049 5.897 1.00 51.09 288 ARG A N 1
ATOM 2271 C CA . ARG A 1 288 ? -11.514 8.788 7.154 1.00 51.09 288 ARG A CA 1
ATOM 2272 C C . ARG A 1 288 ? -10.601 9.999 7.232 1.00 51.09 288 ARG A C 1
ATOM 2274 O O . ARG A 1 288 ? -10.899 10.949 7.952 1.00 51.09 288 ARG A O 1
ATOM 2281 N N . TYR A 1 289 ? -9.497 10.009 6.487 1.00 51.19 289 TYR A N 1
ATOM 2282 C CA . TYR A 1 289 ? -8.592 11.147 6.501 1.00 51.19 289 TYR A CA 1
ATOM 2283 C C . TYR A 1 289 ? -9.123 12.259 5.586 1.00 51.19 289 TYR A C 1
ATOM 2285 O O . TYR A 1 289 ? -8.737 12.470 4.440 1.00 51.19 289 TYR A O 1
ATOM 2293 N N . HIS A 1 290 ? -10.035 13.031 6.173 1.00 45.78 290 HIS A N 1
ATOM 2294 C CA . HIS A 1 290 ? -10.215 14.458 5.918 1.00 45.78 290 HIS A CA 1
ATOM 2295 C C . HIS A 1 290 ? -8.963 15.291 6.276 1.00 45.78 290 HIS A C 1
ATOM 2297 O O . HIS A 1 290 ? -8.902 16.479 5.961 1.00 45.78 290 HIS A O 1
ATOM 2303 N N . ALA A 1 291 ? -7.945 14.673 6.882 1.00 41.91 291 ALA A N 1
ATOM 2304 C CA . ALA A 1 291 ? -6.722 15.302 7.351 1.00 41.91 291 ALA A CA 1
ATOM 2305 C C . ALA A 1 291 ? -5.500 14.838 6.537 1.00 41.91 291 ALA A C 1
ATOM 2307 O O . ALA A 1 291 ? -5.004 13.737 6.729 1.00 41.91 291 ALA A O 1
ATOM 2308 N N . THR A 1 292 ? -5.062 15.700 5.617 1.00 43.88 292 THR A N 1
ATOM 2309 C CA . THR A 1 292 ? -3.686 16.229 5.437 1.00 43.88 292 THR A CA 1
ATOM 2310 C C . THR A 1 292 ? -2.433 15.338 5.432 1.00 43.88 292 THR A C 1
ATOM 2312 O O . THR A 1 292 ? -1.423 15.809 4.909 1.00 43.88 292 THR A O 1
ATOM 2315 N N . SER A 1 293 ? -2.412 14.109 5.944 1.00 48.38 293 SER A N 1
ATOM 2316 C CA . SER A 1 293 ? -1.207 13.274 5.889 1.00 48.38 293 SER A CA 1
ATOM 2317 C C . SER A 1 293 ? -1.209 12.458 4.601 1.00 48.38 293 SER A C 1
ATOM 2319 O O . SER A 1 293 ? -1.795 11.384 4.509 1.00 48.38 293 SER A O 1
ATOM 2321 N N . LEU A 1 294 ? -0.573 13.043 3.589 1.00 55.12 294 LEU A N 1
ATOM 2322 C CA . LEU A 1 294 ? 0.041 12.370 2.445 1.00 55.12 294 LEU A CA 1
ATOM 2323 C C . LEU A 1 294 ? 0.392 10.897 2.726 1.00 55.12 294 LEU A C 1
ATOM 2325 O O . LEU A 1 294 ? 0.976 10.616 3.773 1.00 55.12 294 LEU A O 1
ATOM 2329 N N . MET A 1 295 ? 0.123 10.004 1.763 1.00 55.41 295 MET A N 1
ATOM 2330 C CA . MET A 1 295 ? 0.573 8.608 1.820 1.00 55.41 295 MET A CA 1
ATOM 2331 C C . MET A 1 295 ? 2.046 8.569 2.239 1.00 55.41 295 MET A C 1
ATOM 2333 O O . MET A 1 295 ? 2.912 9.152 1.575 1.00 55.41 295 MET A O 1
ATOM 2337 N N . SER A 1 296 ? 2.318 7.938 3.380 1.00 57.06 296 SER A N 1
ATOM 2338 C CA . SER A 1 296 ? 3.681 7.658 3.799 1.00 57.06 296 SER A CA 1
ATOM 2339 C C . SER A 1 296 ? 4.303 6.736 2.758 1.00 57.06 296 SER A C 1
ATOM 2341 O O . SER A 1 296 ? 3.674 5.794 2.275 1.00 57.06 296 SER A O 1
ATOM 2343 N N . VAL A 1 297 ? 5.542 7.028 2.364 1.00 66.44 297 VAL A N 1
ATOM 2344 C CA . VAL A 1 297 ? 6.305 6.079 1.549 1.00 66.44 297 VAL A CA 1
ATOM 2345 C C . VAL A 1 297 ? 6.406 4.784 2.372 1.00 66.44 297 VAL A C 1
ATOM 2347 O O . VAL A 1 297 ? 6.516 4.891 3.596 1.00 66.44 297 VAL A O 1
ATOM 2350 N N . PRO A 1 298 ? 6.383 3.572 1.783 1.00 70.81 298 PRO A N 1
ATOM 2351 C CA . PRO A 1 298 ? 6.436 2.324 2.557 1.00 70.81 298 PRO A CA 1
ATOM 2352 C C . PRO A 1 298 ? 7.533 2.293 3.637 1.00 70.81 298 PRO A C 1
ATOM 2354 O O . PRO A 1 298 ? 7.323 1.766 4.727 1.00 70.81 298 PRO A O 1
ATOM 2357 N N . MET A 1 299 ? 8.666 2.953 3.374 1.00 70.75 299 MET A N 1
ATOM 2358 C CA . MET A 1 299 ? 9.758 3.151 4.333 1.00 70.75 299 MET A CA 1
ATOM 2359 C C . MET A 1 299 ? 9.369 3.965 5.574 1.00 70.75 299 MET A C 1
ATOM 2361 O O . MET A 1 299 ? 9.754 3.610 6.687 1.00 70.75 299 MET A O 1
ATOM 2365 N N . ASP A 1 300 ? 8.615 5.051 5.407 1.00 76.88 300 ASP A N 1
ATOM 2366 C CA . ASP A 1 300 ? 8.117 5.845 6.532 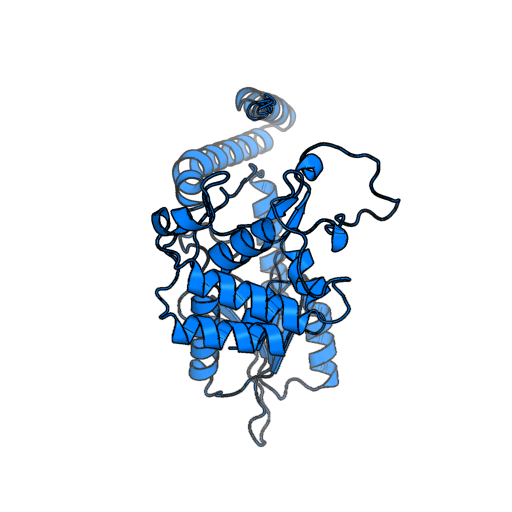1.00 76.88 300 ASP A CA 1
ATOM 2367 C C . ASP A 1 300 ? 7.123 5.023 7.353 1.00 76.88 300 ASP A C 1
ATOM 2369 O O . ASP A 1 300 ? 7.189 5.039 8.578 1.00 76.88 300 ASP A O 1
ATOM 2373 N N . TYR A 1 301 ? 6.265 4.238 6.691 1.00 80.56 301 TYR A N 1
ATOM 2374 C CA . TYR A 1 301 ? 5.327 3.351 7.375 1.00 80.56 301 TYR A CA 1
ATOM 2375 C C . TYR A 1 301 ? 6.051 2.294 8.216 1.00 80.56 301 TYR A C 1
ATOM 2377 O O . TYR A 1 301 ? 5.739 2.137 9.393 1.00 80.56 301 TYR A O 1
ATOM 2385 N N . ALA A 1 302 ? 7.076 1.634 7.668 1.00 84.56 302 ALA A N 1
ATOM 2386 C CA . ALA A 1 302 ? 7.894 0.679 8.416 1.00 84.56 302 ALA A CA 1
ATOM 2387 C C . ALA A 1 302 ? 8.627 1.330 9.601 1.00 84.56 302 ALA A C 1
ATOM 2389 O O . ALA A 1 302 ? 8.645 0.777 10.702 1.00 84.56 302 ALA A O 1
ATOM 2390 N N . ARG A 1 303 ? 9.174 2.541 9.416 1.00 85.50 303 ARG A N 1
ATOM 2391 C CA . ARG A 1 303 ? 9.778 3.314 10.513 1.00 85.50 303 ARG A CA 1
ATOM 2392 C C . ARG A 1 303 ? 8.752 3.607 11.607 1.00 85.50 303 ARG A C 1
ATOM 2394 O O . ARG A 1 303 ? 9.055 3.430 12.785 1.00 85.50 303 ARG A O 1
ATOM 2401 N N . THR A 1 304 ? 7.538 4.008 11.240 1.00 87.12 304 THR A N 1
ATOM 2402 C CA . THR A 1 304 ? 6.472 4.251 12.214 1.00 87.12 304 THR A CA 1
ATOM 2403 C C . THR A 1 304 ? 6.034 2.965 12.914 1.00 87.12 304 THR A C 1
ATOM 2405 O O . THR A 1 304 ? 5.853 2.982 14.128 1.00 87.12 304 THR A O 1
ATOM 2408 N N . LEU A 1 305 ? 5.935 1.832 12.212 1.00 90.69 305 LEU A N 1
ATOM 2409 C CA . LEU A 1 305 ? 5.654 0.533 12.836 1.00 90.69 305 LEU A CA 1
ATOM 2410 C C . LEU A 1 305 ? 6.730 0.151 13.857 1.00 90.69 305 LEU A C 1
ATOM 2412 O O . LEU A 1 305 ? 6.400 -0.262 14.968 1.00 90.69 305 LEU A O 1
ATOM 2416 N N . LYS A 1 306 ? 8.008 0.366 13.528 1.00 92.31 306 LYS A N 1
ATOM 2417 C CA . LYS A 1 306 ? 9.113 0.189 14.477 1.00 92.31 306 LYS A CA 1
ATOM 2418 C C . LYS A 1 306 ? 8.946 1.091 15.703 1.00 92.31 306 LYS A C 1
ATOM 2420 O O . LYS A 1 306 ? 9.084 0.614 16.824 1.00 92.31 306 LYS A O 1
ATOM 2425 N N . ASN A 1 307 ? 8.594 2.364 15.520 1.00 91.88 307 ASN A N 1
ATOM 2426 C CA . ASN A 1 307 ? 8.338 3.281 16.636 1.00 91.88 307 ASN A CA 1
ATOM 2427 C C . ASN A 1 307 ? 7.153 2.834 17.505 1.00 91.88 307 ASN A C 1
ATOM 2429 O O . ASN A 1 307 ? 7.208 2.982 18.725 1.00 91.88 307 ASN A O 1
ATOM 2433 N N . VAL A 1 308 ? 6.093 2.288 16.897 1.00 93.38 308 VAL A N 1
ATOM 2434 C CA . VAL A 1 308 ? 4.950 1.706 17.618 1.00 93.38 308 VAL A CA 1
ATOM 2435 C C . VAL A 1 308 ? 5.411 0.523 18.467 1.00 93.38 308 VAL A C 1
ATOM 2437 O O . VAL A 1 308 ? 5.111 0.491 19.655 1.00 93.38 308 VAL A O 1
ATOM 2440 N N . LEU A 1 309 ? 6.180 -0.409 17.902 1.00 94.62 309 LEU A N 1
ATOM 2441 C CA . LEU A 1 309 ? 6.706 -1.566 18.635 1.00 94.62 309 LEU A CA 1
ATOM 2442 C C . LEU A 1 309 ? 7.618 -1.156 19.797 1.00 94.62 309 LEU A C 1
ATOM 2444 O O . LEU A 1 309 ? 7.425 -1.611 20.925 1.00 94.62 309 LEU A O 1
ATOM 2448 N N . MET A 1 310 ? 8.537 -0.220 19.550 1.00 93.75 310 MET A N 1
ATOM 2449 C CA . MET A 1 310 ? 9.431 0.318 20.577 1.00 93.75 310 MET A CA 1
ATOM 2450 C C . MET A 1 310 ? 8.667 1.043 21.691 1.00 93.75 310 MET A C 1
ATOM 2452 O O . MET A 1 310 ? 9.021 0.910 22.860 1.00 93.75 310 MET A O 1
ATOM 2456 N N . ALA A 1 311 ? 7.592 1.767 21.359 1.00 92.81 311 ALA A N 1
ATOM 2457 C CA . ALA A 1 311 ? 6.730 2.413 22.352 1.00 92.81 311 ALA A CA 1
ATOM 2458 C C . ALA A 1 311 ? 6.007 1.406 23.264 1.00 92.81 311 ALA A C 1
ATOM 2460 O O . ALA A 1 311 ? 5.624 1.767 24.374 1.00 92.81 311 ALA A O 1
ATOM 2461 N N . HIS A 1 312 ? 5.865 0.156 22.816 1.00 91.81 312 HIS A N 1
ATOM 2462 C CA . HIS A 1 312 ? 5.301 -0.964 23.576 1.00 91.81 312 HIS A CA 1
ATOM 2463 C C . HIS A 1 312 ? 6.374 -1.963 24.035 1.00 91.81 312 HIS A C 1
ATOM 2465 O O . HIS A 1 312 ? 6.083 -3.137 24.261 1.00 91.81 312 HIS A O 1
ATOM 2471 N N . GLY A 1 313 ? 7.628 -1.508 24.152 1.00 92.06 313 GLY A N 1
ATOM 2472 C CA . GLY A 1 313 ? 8.729 -2.275 24.741 1.00 92.06 313 GLY A CA 1
ATOM 2473 C C . GLY A 1 313 ? 9.099 -3.551 23.985 1.00 92.06 313 GLY A C 1
ATOM 2474 O O . GLY A 1 313 ? 9.667 -4.463 24.578 1.00 92.06 313 GLY A O 1
ATOM 2475 N N . SER A 1 314 ? 8.757 -3.645 22.699 1.00 92.44 314 SER A N 1
ATOM 2476 C CA . SER A 1 314 ? 8.977 -4.842 21.887 1.00 92.44 314 SER A CA 1
ATOM 2477 C C . SER A 1 314 ? 9.971 -4.554 20.765 1.00 92.44 314 SER A C 1
ATOM 2479 O O . SER A 1 314 ? 9.747 -3.662 19.950 1.00 92.44 314 SER A O 1
ATOM 2481 N N . ALA A 1 315 ? 11.067 -5.314 20.714 1.00 92.31 315 ALA A N 1
ATOM 2482 C CA . ALA A 1 315 ? 12.041 -5.253 19.618 1.00 92.31 315 ALA A CA 1
ATOM 2483 C C . ALA A 1 315 ? 11.665 -6.173 18.442 1.00 92.31 315 ALA A C 1
ATOM 2485 O O . ALA A 1 315 ? 12.098 -5.950 17.316 1.00 92.31 315 ALA A O 1
ATOM 2486 N N . GLU A 1 316 ? 10.844 -7.188 18.709 1.00 93.06 316 GLU A N 1
ATOM 2487 C CA . GLU A 1 316 ? 10.418 -8.207 17.754 1.00 93.06 316 GLU A CA 1
ATOM 2488 C C . GLU A 1 316 ? 8.892 -8.267 17.695 1.00 93.06 316 GLU A C 1
ATOM 2490 O O . GLU A 1 316 ? 8.210 -7.899 18.653 1.00 93.06 316 GLU A O 1
ATOM 2495 N N . ALA A 1 317 ? 8.348 -8.740 16.576 1.00 94.88 317 ALA A N 1
ATOM 2496 C CA . ALA A 1 317 ? 6.915 -8.910 16.389 1.00 94.88 317 ALA A CA 1
ATOM 2497 C C . ALA A 1 317 ? 6.611 -10.023 15.385 1.00 94.88 317 ALA A C 1
ATOM 2499 O O . ALA A 1 317 ? 7.394 -10.300 14.478 1.00 94.88 317 ALA A O 1
ATOM 2500 N N . ILE A 1 318 ? 5.431 -10.623 15.519 1.00 93.06 318 ILE A N 1
ATOM 2501 C CA . ILE A 1 318 ? 4.869 -11.533 14.523 1.00 93.06 318 ILE A CA 1
ATOM 2502 C C . ILE A 1 318 ? 3.928 -10.719 13.642 1.00 93.06 318 ILE A C 1
ATOM 2504 O O . ILE A 1 318 ? 2.884 -10.260 14.106 1.00 93.06 318 ILE A O 1
ATOM 2508 N N . PHE A 1 319 ? 4.269 -10.546 12.369 1.00 92.62 319 PHE A N 1
ATOM 2509 C CA . PHE A 1 319 ? 3.423 -9.813 11.432 1.00 92.62 319 PHE A CA 1
ATOM 2510 C C . PHE A 1 319 ? 2.389 -10.738 10.794 1.00 92.62 319 PHE A C 1
ATOM 2512 O O . PHE A 1 319 ? 2.728 -11.678 10.078 1.00 92.62 319 PHE A O 1
ATOM 2519 N N . LEU A 1 320 ? 1.113 -10.442 11.032 1.00 91.31 320 LEU A N 1
ATOM 2520 C CA . LEU A 1 320 ? -0.006 -11.036 10.317 1.00 91.31 320 LEU A CA 1
ATOM 2521 C C . LEU A 1 320 ? -0.443 -10.061 9.229 1.00 91.31 320 LEU A C 1
ATOM 2523 O O . LEU A 1 320 ? -1.035 -9.021 9.506 1.00 91.31 320 LEU A O 1
ATOM 2527 N N . VAL A 1 321 ? -0.135 -10.389 7.984 1.00 88.56 321 VAL A N 1
ATOM 2528 C CA . VAL A 1 321 ? -0.446 -9.536 6.841 1.00 88.56 321 VAL A CA 1
ATOM 2529 C C . VAL A 1 321 ? -1.675 -10.074 6.129 1.00 88.56 321 VAL A C 1
ATOM 2531 O O . VAL A 1 321 ? -1.680 -11.213 5.665 1.00 88.56 321 VAL A O 1
ATOM 2534 N N . CYS A 1 322 ? -2.712 -9.249 6.011 1.00 80.19 322 CYS A N 1
ATOM 2535 C CA . CYS A 1 322 ? -3.958 -9.636 5.374 1.00 80.19 322 CYS A CA 1
ATOM 2536 C C . CYS A 1 322 ? -4.282 -8.755 4.168 1.00 80.19 322 CYS A C 1
ATOM 2538 O O . CYS A 1 322 ? -4.519 -7.555 4.280 1.00 80.19 322 CYS A O 1
ATOM 2540 N N . GLY A 1 323 ? -4.350 -9.386 3.004 1.00 66.62 323 GLY A N 1
ATOM 2541 C CA . GLY A 1 323 ? -4.762 -8.794 1.741 1.00 66.62 323 GLY A CA 1
ATOM 2542 C C . GLY A 1 323 ? -4.642 -9.844 0.644 1.00 66.62 323 GLY A C 1
ATOM 2543 O O . GLY A 1 323 ? -4.012 -10.884 0.847 1.00 66.62 323 GLY A O 1
ATOM 2544 N N . ARG A 1 324 ? -5.200 -9.581 -0.547 1.00 51.47 324 ARG A N 1
ATOM 2545 C CA . ARG A 1 324 ? -4.661 -10.276 -1.725 1.00 51.47 324 ARG A CA 1
ATOM 2546 C C . ARG A 1 324 ? -3.158 -9.979 -1.743 1.00 51.47 324 ARG A C 1
ATOM 2548 O O . ARG A 1 324 ? -2.810 -8.836 -1.431 1.00 51.47 324 ARG A O 1
ATOM 2555 N N . PRO A 1 325 ? -2.285 -10.943 -2.073 1.00 41.09 325 PRO A N 1
ATOM 2556 C CA . PRO A 1 325 ? -0.879 -10.663 -2.316 1.00 41.09 325 PRO A CA 1
ATOM 2557 C C . PRO A 1 325 ? -0.786 -9.729 -3.529 1.00 41.09 325 PRO A C 1
ATOM 2559 O O . PRO A 1 325 ? -0.545 -10.147 -4.653 1.00 41.09 325 PRO A O 1
ATOM 2562 N N . CYS A 1 326 ? -1.042 -8.440 -3.321 1.00 42.81 326 CYS A N 1
ATOM 2563 C CA . CYS A 1 326 ? -0.513 -7.410 -4.177 1.00 42.81 326 CYS A CA 1
ATOM 2564 C C . CYS A 1 326 ? 0.993 -7.550 -4.012 1.00 42.81 326 CYS A C 1
ATOM 2566 O O . CYS A 1 326 ? 1.511 -7.532 -2.892 1.00 42.81 326 CYS A O 1
ATOM 2568 N N . SER A 1 327 ? 1.685 -7.707 -5.128 1.00 39.97 327 SER A N 1
ATOM 2569 C CA . SER A 1 327 ? 3.136 -7.821 -5.240 1.00 39.97 327 SER A CA 1
ATOM 2570 C C . SER A 1 327 ? 3.908 -6.669 -4.576 1.00 39.97 327 SER A C 1
ATOM 2572 O O . SER A 1 327 ? 5.122 -6.682 -4.592 1.00 39.97 327 SER A O 1
ATOM 2574 N N . CYS A 1 328 ? 3.255 -5.708 -3.923 1.00 40.56 328 CYS A N 1
ATOM 2575 C CA . CYS A 1 328 ? 3.845 -4.660 -3.093 1.00 40.56 328 CYS A CA 1
ATOM 2576 C C . CYS A 1 328 ? 4.464 -5.148 -1.771 1.00 40.56 328 CYS A C 1
ATOM 2578 O O . CYS A 1 328 ? 5.285 -4.442 -1.190 1.00 40.56 328 CYS A O 1
ATOM 2580 N N . PHE A 1 329 ? 4.082 -6.329 -1.276 1.00 42.81 329 PHE A N 1
ATOM 2581 C CA . PHE A 1 329 ? 4.412 -6.764 0.088 1.00 42.81 329 PHE A CA 1
ATOM 2582 C C . PHE A 1 329 ? 5.857 -7.185 0.413 1.00 42.81 329 PHE A C 1
ATOM 2584 O O . PHE A 1 329 ? 6.237 -7.023 1.574 1.00 42.81 329 PHE A O 1
ATOM 2591 N N . PRO A 1 330 ? 6.699 -7.655 -0.525 1.00 43.34 330 PRO A N 1
ATOM 2592 C CA . PRO A 1 330 ? 8.072 -8.058 -0.202 1.00 43.34 330 PRO A CA 1
ATOM 2593 C C . PRO A 1 330 ? 8.917 -6.954 0.436 1.00 43.34 330 PRO A C 1
ATOM 2595 O O . PRO A 1 330 ? 9.817 -7.254 1.213 1.00 43.34 330 PRO A O 1
ATOM 2598 N N . PHE A 1 331 ? 8.590 -5.682 0.182 1.00 43.34 331 PHE A N 1
ATOM 2599 C CA . PHE A 1 331 ? 9.266 -4.550 0.815 1.00 43.34 331 PHE A CA 1
ATOM 2600 C C . PHE A 1 331 ? 9.033 -4.476 2.329 1.00 43.34 331 PHE A C 1
ATOM 2602 O O . PHE A 1 331 ? 9.931 -4.046 3.038 1.00 43.34 331 PHE A O 1
ATOM 2609 N N . LEU A 1 332 ? 7.873 -4.906 2.839 1.00 40.53 332 LEU A N 1
ATOM 2610 C CA . LEU A 1 332 ? 7.571 -4.864 4.277 1.00 40.53 332 LEU A CA 1
ATOM 2611 C C . LEU A 1 332 ? 8.146 -6.062 5.036 1.00 40.53 332 LEU A C 1
ATOM 2613 O O . LEU A 1 332 ? 8.516 -5.912 6.190 1.00 40.53 332 LEU A O 1
ATOM 2617 N N . SER A 1 333 ? 8.249 -7.232 4.400 1.00 34.75 333 SER A N 1
ATOM 2618 C CA . SER A 1 333 ? 8.849 -8.425 5.019 1.00 34.75 333 SER A CA 1
ATOM 2619 C C . SER A 1 333 ? 10.381 -8.373 5.092 1.00 34.75 333 SER A C 1
ATOM 2621 O O . SER A 1 333 ? 10.976 -9.173 5.803 1.00 34.75 333 SER A O 1
ATOM 2623 N N . CYS A 1 334 ? 11.017 -7.464 4.346 1.00 35.81 334 CYS A N 1
ATOM 2624 C CA . CYS A 1 334 ? 12.473 -7.286 4.320 1.00 35.81 334 CYS A CA 1
ATOM 2625 C C . CYS A 1 334 ? 12.995 -6.192 5.268 1.00 35.81 334 CYS A C 1
ATOM 2627 O O . CYS A 1 334 ? 14.213 -5.981 5.318 1.00 35.81 334 CYS A O 1
ATOM 2629 N N . LEU A 1 335 ? 12.093 -5.473 5.946 1.00 34.41 335 LEU A N 1
ATOM 2630 C CA . LEU A 1 335 ? 12.384 -4.380 6.883 1.00 34.41 335 LEU A CA 1
ATOM 2631 C C . LEU A 1 335 ? 12.302 -4.862 8.330 1.00 34.41 335 LEU A C 1
ATOM 2633 O O . LEU A 1 335 ? 13.146 -4.390 9.123 1.00 34.41 335 LEU A O 1
#

Sequence (335 aa):
LRTGNVKRVGPMHSVPGCTLALLAFVLAAACGQAGALLCAVELAYAAYYFAAKKPRIQPVRPAPQMTAAERWDLWKRCIAHVPSVEGFSRGWFRYLEDDLRDSRLPEGGGRQMVAFADLRRSNVKHWIAWGLWGRKLQPGKHDDDAAGGGVDADELERYVQHLEKNLGSSLPSGRFPEGMNRDIEVLQFSLEPVRCHWKPFCVFAILELAWFGFALVLFAMGFSYRRKDDVAYWIREGRAAGQPKPPVVLLHGVGLGVLPYISMLGWIGKQEGWGRTWIAVESPEYPRYHATSLMSVPMDYARTLKNVLMAHGSAEAIFLVCGRPCSCFPFLSCL

Radius of gyration: 23.81 Å; chains: 1; bounding box: 65×45×73 Å

pLDDT: mean 78.39, std 18.15, range [26.94, 96.69]

Secondary structure (DSSP, 8-state):
----------------HHHHHHHHHHHHHHHHHHHHHHHHHHHHHHHHIIIIIGGGS---PPPP---HHHHHHHHHHHHHH-S-HHHHHHTTEEEGGGGS--TTS-TT-PPPPPPGGG--HHHHHHHHHHHHH--PPPTTS-GGGGGGGT--HHHHHHHHHHHHHHHGGGSTTSSPPSS--TTEEE--TTTS--------HHHHHHHHHHHHHHHHHHHHTT-EEEEETTEEEEEE----SSSPPPPEEEEE-SSSTTGGGHHHHHHHHHHS-TTS-EEEEE-TTSTT--S------HHHHHHHHHHHHHHTT-S--EEEEESS--TTTHHHHT-